Protein AF-A0A8J6C504-F1 (afdb_monomer_lite)

Radius of gyration: 21.46 Å; chains: 1; bounding box: 73×55×55 Å

InterPro domains:
  IPR045287 Protein IN CHLOROPLAST ATPASE BIOGENESIS [PTHR35115] (20-345)
  IPR060503 PAB, middle domain [PF28502] (180-266)

Structure (mmCIF, N/CA/C/O backbone):
data_AF-A0A8J6C504-F1
#
_entry.id   AF-A0A8J6C504-F1
#
loop_
_atom_site.group_PDB
_atom_site.id
_atom_site.type_symbol
_atom_site.label_atom_id
_atom_site.label_alt_id
_atom_site.label_comp_id
_atom_site.label_asym_id
_atom_site.label_entity_id
_atom_site.label_seq_id
_atom_site.pdbx_PDB_ins_code
_atom_site.Cartn_x
_atom_site.Cartn_y
_atom_site.Cartn_z
_atom_site.occupancy
_atom_site.B_iso_or_equiv
_atom_site.auth_seq_id
_atom_site.auth_comp_id
_atom_site.auth_asym_id
_atom_site.auth_atom_id
_atom_site.pdbx_PDB_model_num
ATOM 1 N N . MET A 1 1 ? 46.109 -32.353 -2.449 1.00 35.41 1 MET A N 1
ATOM 2 C CA . MET A 1 1 ? 45.705 -31.662 -3.691 1.00 35.41 1 MET A CA 1
ATOM 3 C C . MET A 1 1 ? 44.192 -31.465 -3.643 1.00 35.41 1 MET A C 1
ATOM 5 O O . MET A 1 1 ? 43.455 -32.272 -4.185 1.00 35.41 1 MET A O 1
ATOM 9 N N . ALA A 1 2 ? 43.732 -30.468 -2.883 1.00 32.25 2 ALA A N 1
ATOM 10 C CA . ALA A 1 2 ? 42.314 -30.140 -2.735 1.00 32.25 2 ALA A CA 1
ATOM 11 C C . ALA A 1 2 ? 42.107 -28.739 -3.320 1.00 32.25 2 ALA A C 1
ATOM 13 O O . ALA A 1 2 ? 42.629 -27.765 -2.781 1.00 32.25 2 ALA A O 1
ATOM 14 N N . MET A 1 3 ? 41.434 -28.662 -4.470 1.00 33.84 3 MET A N 1
ATOM 15 C CA . MET A 1 3 ? 41.041 -27.399 -5.093 1.00 33.84 3 MET A CA 1
ATOM 16 C C . MET A 1 3 ? 39.896 -26.790 -4.288 1.00 33.84 3 MET A C 1
ATOM 18 O O . MET A 1 3 ? 38.777 -27.298 -4.299 1.00 33.84 3 MET A O 1
ATOM 22 N N . LEU A 1 4 ? 40.194 -25.687 -3.608 1.00 33.75 4 LEU A N 1
ATOM 23 C CA . LEU A 1 4 ? 39.203 -24.754 -3.099 1.00 33.75 4 LEU A CA 1
ATOM 24 C C . LEU A 1 4 ? 38.614 -24.011 -4.311 1.00 33.75 4 LEU A C 1
ATOM 26 O O . LEU A 1 4 ? 39.281 -23.175 -4.917 1.00 33.75 4 LEU A O 1
ATOM 30 N N . VAL A 1 5 ? 37.383 -24.337 -4.699 1.00 36.06 5 VAL A N 1
ATOM 31 C CA . VAL A 1 5 ? 36.622 -23.530 -5.660 1.00 36.06 5 VAL A CA 1
ATOM 32 C C . VAL A 1 5 ? 36.090 -22.317 -4.901 1.00 36.06 5 VAL A C 1
ATOM 34 O O . VAL A 1 5 ? 35.049 -22.377 -4.251 1.00 36.06 5 VAL A O 1
ATOM 37 N N . HIS A 1 6 ? 36.826 -21.208 -4.950 1.00 33.84 6 HIS A N 1
ATOM 38 C CA . HIS A 1 6 ? 36.255 -19.893 -4.683 1.00 33.84 6 HIS A CA 1
ATOM 39 C C . HIS A 1 6 ? 35.326 -19.537 -5.845 1.00 33.84 6 HIS A C 1
ATOM 41 O O . HIS A 1 6 ? 35.754 -19.016 -6.873 1.00 33.84 6 HIS A O 1
ATOM 47 N N . LEU A 1 7 ? 34.037 -19.834 -5.673 1.00 34.09 7 LEU A N 1
ATOM 48 C CA . LEU A 1 7 ? 32.976 -19.106 -6.357 1.00 34.09 7 LEU A CA 1
ATOM 49 C C . LEU A 1 7 ? 33.070 -17.651 -5.890 1.00 34.09 7 LEU A C 1
ATOM 51 O O . LEU A 1 7 ? 32.577 -17.290 -4.824 1.00 34.09 7 LEU A O 1
ATOM 55 N N . LEU A 1 8 ? 33.767 -16.833 -6.676 1.00 34.19 8 LEU A N 1
ATOM 56 C CA . LEU A 1 8 ? 33.647 -15.384 -6.633 1.00 34.19 8 LEU A CA 1
ATOM 57 C C . LEU A 1 8 ? 32.185 -15.060 -6.950 1.00 34.19 8 LEU A C 1
ATOM 59 O O . LEU A 1 8 ? 31.779 -15.039 -8.110 1.00 34.19 8 LEU A O 1
ATOM 63 N N . ALA A 1 9 ? 31.382 -14.868 -5.905 1.00 35.25 9 ALA A N 1
ATOM 64 C CA . ALA A 1 9 ? 30.098 -14.211 -6.036 1.00 35.25 9 ALA A CA 1
ATOM 65 C C . ALA A 1 9 ? 30.376 -12.830 -6.638 1.00 35.25 9 ALA A C 1
ATOM 67 O O . ALA A 1 9 ? 31.066 -12.007 -6.035 1.00 35.25 9 ALA A O 1
ATOM 68 N N . CYS A 1 10 ? 29.894 -12.604 -7.859 1.00 27.80 10 CYS A N 1
ATOM 69 C CA . CYS A 1 10 ? 29.816 -11.266 -8.424 1.00 27.80 10 CYS A CA 1
ATOM 70 C C . CYS A 1 10 ? 29.097 -10.395 -7.381 1.00 27.80 10 CYS A C 1
ATOM 72 O O . CYS A 1 10 ? 28.046 -10.831 -6.899 1.00 27.80 10 CYS A O 1
ATOM 74 N N . PRO A 1 11 ? 29.626 -9.227 -6.974 1.00 40.06 11 PRO A N 1
ATOM 75 C CA . PRO A 1 11 ? 28.882 -8.360 -6.079 1.00 40.06 11 PRO A CA 1
ATOM 76 C C . PRO A 1 11 ? 27.593 -7.988 -6.808 1.00 40.06 11 PRO A C 1
ATOM 78 O O . PRO A 1 11 ? 27.628 -7.301 -7.831 1.00 40.06 11 PRO A O 1
ATOM 81 N N . VAL A 1 12 ? 26.462 -8.508 -6.325 1.00 54.53 12 VAL A N 1
ATOM 82 C CA . VAL A 1 12 ? 25.142 -8.048 -6.747 1.00 54.53 12 VAL A CA 1
ATOM 83 C C . VAL A 1 12 ? 25.173 -6.543 -6.527 1.00 54.53 12 VAL A C 1
ATOM 85 O O . VAL A 1 12 ? 25.359 -6.082 -5.401 1.00 54.53 12 VAL A O 1
ATOM 88 N N . THR A 1 13 ? 25.137 -5.771 -7.612 1.00 69.69 13 THR A N 1
ATOM 89 C CA . THR A 1 13 ? 25.182 -4.315 -7.501 1.00 69.69 13 THR A CA 1
ATOM 90 C C . THR A 1 13 ? 23.832 -3.888 -6.965 1.00 69.69 13 THR A C 1
ATOM 92 O O . THR A 1 13 ? 22.857 -3.813 -7.703 1.00 69.69 13 THR A O 1
ATOM 95 N N . LEU A 1 14 ? 23.772 -3.684 -5.653 1.00 79.38 14 LEU A N 1
ATOM 96 C CA . LEU A 1 14 ? 22.562 -3.265 -4.969 1.00 79.38 14 LEU A CA 1
ATOM 97 C C . LEU A 1 14 ? 22.065 -1.939 -5.547 1.00 79.38 14 LEU A C 1
ATOM 99 O O . LEU A 1 14 ? 22.846 -1.002 -5.774 1.00 79.38 14 LEU A O 1
ATOM 103 N N . CYS A 1 15 ? 20.751 -1.837 -5.740 1.00 88.50 15 CYS A N 1
ATOM 104 C CA . CYS A 1 15 ? 20.141 -0.580 -6.142 1.00 88.50 15 CYS A CA 1
ATOM 105 C C . CYS A 1 15 ? 20.406 0.513 -5.075 1.00 88.50 15 CYS A C 1
ATOM 107 O O . CYS A 1 15 ? 20.668 0.189 -3.910 1.00 88.50 15 CYS A O 1
ATOM 109 N N . PRO A 1 16 ? 20.417 1.808 -5.445 1.00 90.94 16 PRO A N 1
ATOM 110 C CA . PRO A 1 16 ? 20.619 2.923 -4.517 1.00 90.94 16 PRO A CA 1
ATOM 111 C C . PRO A 1 16 ? 19.839 2.802 -3.200 1.00 90.94 16 PRO A C 1
ATOM 113 O O . PRO A 1 16 ? 20.434 2.934 -2.131 1.00 90.94 16 PRO A O 1
ATOM 116 N N . ALA A 1 17 ? 18.543 2.477 -3.259 1.00 91.00 17 ALA A N 1
ATOM 117 C CA . ALA A 1 17 ? 17.720 2.348 -2.058 1.00 91.00 17 ALA A CA 1
ATOM 118 C C . ALA A 1 17 ? 18.143 1.162 -1.174 1.00 91.00 17 ALA A C 1
ATOM 120 O O . ALA A 1 17 ? 18.210 1.298 0.047 1.00 91.00 17 ALA A O 1
ATOM 121 N N . ALA A 1 18 ? 18.495 0.019 -1.773 1.00 89.81 18 ALA A N 1
ATOM 122 C CA . ALA A 1 18 ? 19.007 -1.135 -1.035 1.00 89.81 18 ALA A CA 1
ATOM 123 C C . ALA A 1 18 ? 20.341 -0.816 -0.342 1.00 89.81 18 ALA A C 1
ATOM 125 O O . ALA A 1 18 ? 20.518 -1.158 0.824 1.00 89.81 18 ALA A O 1
ATOM 126 N N . ARG A 1 19 ? 21.246 -0.090 -1.018 1.00 90.69 19 ARG A N 1
ATOM 127 C CA . ARG A 1 19 ? 22.516 0.364 -0.424 1.00 90.69 19 ARG A CA 1
ATOM 128 C C . ARG A 1 19 ? 22.293 1.268 0.780 1.00 90.69 19 ARG A C 1
ATOM 130 O O . ARG A 1 19 ? 22.950 1.072 1.799 1.00 90.69 19 ARG A O 1
ATOM 137 N N . LEU A 1 20 ? 21.365 2.223 0.679 1.00 89.62 20 LEU A N 1
ATOM 138 C CA . LEU A 1 20 ? 21.008 3.074 1.811 1.00 89.62 20 LEU A CA 1
ATOM 139 C C . LEU A 1 20 ? 20.493 2.216 2.972 1.00 89.62 20 LEU A C 1
ATOM 141 O O . LEU A 1 20 ? 21.044 2.299 4.065 1.00 89.62 20 LEU A O 1
ATOM 145 N N . ILE A 1 21 ? 19.501 1.354 2.732 1.00 88.12 21 ILE A N 1
ATOM 146 C CA . ILE A 1 21 ? 18.892 0.505 3.768 1.00 88.12 21 ILE A CA 1
ATOM 147 C C . ILE A 1 21 ? 19.942 -0.358 4.477 1.00 88.12 21 ILE A C 1
ATOM 149 O O . ILE A 1 21 ? 20.029 -0.337 5.706 1.00 88.12 21 ILE A O 1
ATOM 153 N N . GLU A 1 22 ? 20.779 -1.065 3.718 1.00 85.88 22 GLU A N 1
ATOM 154 C CA . GLU A 1 22 ? 21.808 -1.936 4.287 1.00 85.88 22 GLU A CA 1
ATOM 155 C C . GLU A 1 22 ? 22.892 -1.153 5.033 1.00 85.88 22 GLU A C 1
ATOM 157 O O . GLU A 1 22 ? 23.337 -1.592 6.093 1.00 85.88 22 GLU A O 1
ATOM 162 N N . SER A 1 23 ? 23.268 0.039 4.551 1.00 86.44 23 SER A N 1
ATOM 163 C CA . SER A 1 23 ? 24.252 0.891 5.234 1.00 86.44 23 SER A CA 1
ATOM 164 C C . SER A 1 23 ? 23.785 1.359 6.618 1.00 86.44 23 SER A C 1
ATOM 166 O O . SER A 1 23 ? 24.610 1.620 7.494 1.00 86.44 23 SER A O 1
ATOM 168 N N . ARG A 1 24 ? 22.464 1.447 6.830 1.00 82.69 24 ARG A N 1
ATOM 169 C CA . ARG A 1 24 ? 21.855 1.867 8.101 1.00 82.69 24 ARG A CA 1
ATOM 170 C C . ARG A 1 24 ? 21.686 0.713 9.090 1.00 82.69 24 ARG A C 1
ATOM 172 O O . ARG A 1 24 ? 21.551 0.966 10.283 1.00 82.69 24 ARG A O 1
ATOM 179 N N . GLY A 1 25 ? 21.707 -0.537 8.622 1.00 72.88 25 GLY A N 1
ATOM 180 C CA . GLY A 1 25 ? 21.745 -1.730 9.474 1.00 72.88 25 GLY A CA 1
ATOM 181 C C . GLY A 1 25 ? 20.494 -1.983 10.326 1.00 72.88 25 GLY A C 1
ATOM 182 O O . GLY A 1 25 ? 20.571 -2.751 11.281 1.00 72.88 25 GLY A O 1
ATOM 183 N N . VAL A 1 26 ? 19.358 -1.350 10.009 1.00 75.56 26 VAL A N 1
ATOM 184 C CA . VAL A 1 26 ? 18.094 -1.521 10.758 1.00 75.56 26 VAL A CA 1
ATOM 185 C C . VAL A 1 26 ? 17.377 -2.814 10.368 1.00 75.56 26 VAL A C 1
ATOM 187 O O . VAL A 1 26 ? 16.803 -3.494 11.215 1.00 75.56 26 VAL A O 1
ATOM 190 N N . ALA A 1 27 ? 17.413 -3.154 9.080 1.00 78.06 27 ALA A N 1
ATOM 191 C CA . ALA A 1 27 ? 16.830 -4.361 8.509 1.00 78.06 27 ALA A CA 1
ATOM 192 C C . ALA A 1 27 ? 17.503 -4.669 7.158 1.00 78.06 27 ALA A C 1
ATOM 194 O O . ALA A 1 27 ? 18.052 -3.754 6.535 1.00 78.06 27 ALA A O 1
ATOM 195 N N . PRO A 1 28 ? 17.479 -5.929 6.687 1.00 82.31 28 PRO A N 1
ATOM 196 C CA . PRO A 1 28 ? 17.948 -6.253 5.344 1.00 82.31 28 PRO A CA 1
ATOM 197 C C . PRO A 1 28 ? 17.089 -5.557 4.281 1.00 82.31 28 PRO A C 1
ATOM 199 O O . PRO A 1 28 ? 15.892 -5.328 4.483 1.00 82.31 28 PRO A O 1
ATOM 202 N N . ALA A 1 29 ? 17.683 -5.261 3.122 1.00 85.00 29 ALA A N 1
ATOM 203 C CA . ALA A 1 29 ? 16.925 -4.732 1.996 1.00 85.00 29 ALA A CA 1
ATOM 204 C C . ALA A 1 29 ? 15.811 -5.720 1.580 1.00 85.00 29 ALA A C 1
ATOM 206 O O . ALA A 1 29 ? 16.054 -6.930 1.485 1.00 85.00 29 ALA A O 1
ATOM 207 N N . PRO A 1 30 ? 14.578 -5.240 1.329 1.00 86.69 30 PRO A N 1
ATOM 208 C CA . PRO A 1 30 ? 13.474 -6.116 0.962 1.00 86.69 30 PRO A CA 1
ATOM 209 C C . PRO A 1 30 ? 13.717 -6.767 -0.403 1.00 86.69 30 PRO A C 1
ATOM 211 O O . PRO A 1 30 ? 14.190 -6.139 -1.355 1.00 86.69 30 PRO A O 1
ATOM 214 N N . ARG A 1 31 ? 13.333 -8.042 -0.527 1.00 85.25 31 ARG A N 1
ATOM 215 C CA . ARG A 1 31 ? 13.399 -8.764 -1.805 1.00 85.25 31 ARG A CA 1
ATOM 216 C C . ARG A 1 31 ? 12.555 -8.061 -2.869 1.00 85.25 31 ARG A C 1
ATOM 218 O O . ARG A 1 31 ? 11.414 -7.677 -2.611 1.00 85.25 31 ARG A O 1
ATOM 225 N N . GLY A 1 32 ? 13.105 -7.943 -4.075 1.00 90.31 32 GLY A N 1
ATOM 226 C CA . GLY A 1 32 ? 12.449 -7.278 -5.202 1.00 90.31 32 GLY A CA 1
ATOM 227 C C . GLY A 1 32 ? 12.507 -5.748 -5.161 1.00 90.31 32 GLY A C 1
ATOM 228 O O . GLY A 1 32 ? 11.841 -5.118 -5.976 1.00 90.31 32 GLY A O 1
ATOM 229 N N . LEU A 1 33 ? 13.279 -5.132 -4.252 1.00 93.31 33 LEU A N 1
ATOM 230 C CA . LEU A 1 33 ? 13.472 -3.675 -4.243 1.00 93.31 33 LEU A CA 1
ATOM 231 C C . LEU A 1 33 ? 14.122 -3.166 -5.532 1.00 93.31 33 LEU A C 1
ATOM 233 O O . LEU A 1 33 ? 13.662 -2.173 -6.086 1.00 93.31 33 LEU A O 1
ATOM 237 N N . GLY A 1 34 ? 15.140 -3.876 -6.030 1.00 94.12 34 GLY A N 1
ATOM 238 C CA . GLY A 1 34 ? 15.775 -3.560 -7.311 1.00 94.12 34 GLY A CA 1
ATOM 239 C C . GLY A 1 34 ? 14.772 -3.60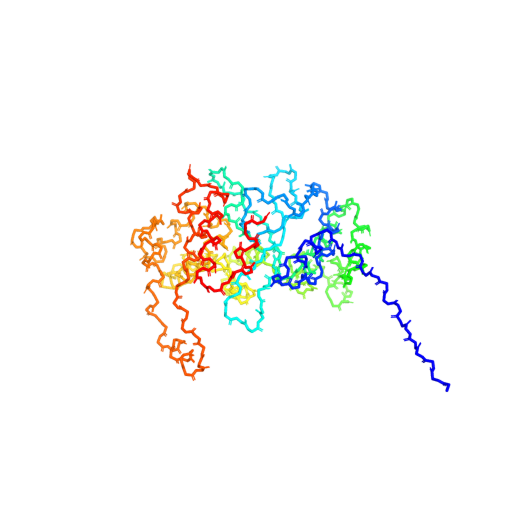0 -8.463 1.00 94.12 34 GLY A C 1
ATOM 240 O O . GLY A 1 34 ? 14.705 -2.655 -9.247 1.00 94.12 34 GLY A O 1
ATOM 241 N N . ALA A 1 35 ? 13.915 -4.630 -8.496 1.00 95.25 35 ALA A N 1
ATOM 242 C CA . ALA A 1 35 ? 12.840 -4.741 -9.481 1.00 95.25 35 ALA A CA 1
ATOM 243 C C . ALA A 1 35 ? 11.888 -3.543 -9.402 1.00 95.25 35 ALA A C 1
ATOM 245 O O . ALA A 1 35 ? 11.606 -2.921 -10.420 1.00 95.25 35 ALA A O 1
ATOM 246 N N . LEU A 1 36 ? 11.422 -3.202 -8.194 1.00 96.75 36 LEU A N 1
ATOM 247 C CA . LEU A 1 36 ? 10.488 -2.099 -7.972 1.00 96.75 36 LEU A CA 1
ATOM 248 C C . LEU A 1 36 ? 11.079 -0.754 -8.409 1.00 96.75 36 LEU A C 1
ATOM 250 O O . LEU A 1 36 ? 10.427 -0.005 -9.129 1.00 96.75 36 LEU A O 1
ATOM 254 N N . GLU A 1 37 ? 12.317 -0.460 -8.014 1.00 95.62 37 GLU A N 1
ATOM 255 C CA . GLU A 1 37 ? 12.999 0.775 -8.407 1.00 95.62 37 GLU A CA 1
ATOM 256 C C . GLU A 1 37 ? 13.187 0.853 -9.930 1.00 95.62 37 GLU A C 1
ATOM 258 O O . GLU A 1 37 ? 12.949 1.899 -10.540 1.00 95.62 37 GLU A O 1
ATOM 263 N N . ALA A 1 38 ? 13.574 -0.258 -10.563 1.00 95.44 38 ALA A N 1
ATOM 264 C CA . ALA A 1 38 ? 13.786 -0.307 -12.001 1.00 95.44 38 ALA A CA 1
ATOM 265 C C . ALA A 1 38 ? 12.487 -0.087 -12.790 1.00 95.44 38 ALA A C 1
ATOM 267 O O . ALA A 1 38 ? 12.481 0.707 -13.731 1.00 95.44 38 ALA A O 1
ATOM 268 N N . VAL A 1 39 ? 11.385 -0.737 -12.399 1.00 96.94 39 VAL A N 1
ATOM 269 C CA . VAL A 1 39 ? 10.105 -0.584 -13.111 1.00 96.94 39 VAL A CA 1
ATOM 270 C C . VAL A 1 39 ? 9.478 0.784 -12.866 1.00 96.94 39 VAL A C 1
ATOM 272 O O . VAL A 1 39 ? 8.978 1.377 -13.813 1.00 96.94 39 VAL A O 1
ATOM 275 N N . LEU A 1 40 ? 9.586 1.346 -11.654 1.00 96.38 40 LEU A N 1
ATOM 276 C CA . LEU A 1 40 ? 9.118 2.709 -11.367 1.00 96.38 40 LEU A CA 1
ATOM 277 C C . LEU A 1 40 ? 9.856 3.756 -12.210 1.00 96.38 40 LEU A C 1
ATOM 279 O O . LEU A 1 40 ? 9.250 4.733 -12.629 1.00 96.38 40 LEU A O 1
ATOM 283 N N . ARG A 1 41 ? 11.152 3.556 -12.489 1.00 95.19 41 ARG A N 1
ATOM 284 C CA . ARG A 1 41 ? 11.934 4.442 -13.370 1.00 95.19 41 ARG A CA 1
ATOM 285 C C . ARG A 1 41 ? 11.501 4.351 -14.838 1.00 95.19 41 ARG A C 1
ATOM 287 O O . ARG A 1 41 ? 11.659 5.317 -15.577 1.00 95.19 41 ARG A O 1
ATOM 294 N N . LEU A 1 42 ? 11.024 3.186 -15.268 1.00 96.62 42 LEU A N 1
ATOM 295 C CA . LEU A 1 42 ? 10.589 2.933 -16.645 1.00 96.62 42 LEU A CA 1
ATOM 296 C C . LEU A 1 42 ? 9.110 3.266 -16.866 1.00 96.62 42 LEU A C 1
ATOM 298 O O . LEU A 1 42 ? 8.696 3.456 -18.009 1.00 96.62 42 LEU A O 1
ATOM 302 N N . GLN A 1 43 ? 8.325 3.340 -15.793 1.00 95.31 43 GLN A N 1
ATOM 303 C CA . GLN A 1 43 ? 6.912 3.671 -15.843 1.00 95.31 43 GLN A CA 1
ATOM 304 C C . GLN A 1 43 ? 6.713 5.109 -16.362 1.00 95.31 43 GLN A C 1
ATOM 306 O O . GLN A 1 43 ? 7.258 6.056 -15.788 1.00 95.31 43 GLN A O 1
ATOM 311 N N . PRO A 1 44 ? 5.912 5.311 -17.425 1.00 93.88 44 PRO A N 1
ATOM 312 C CA . PRO A 1 44 ? 5.634 6.645 -17.943 1.00 93.88 44 PRO A CA 1
ATOM 313 C C . PRO A 1 44 ? 5.005 7.568 -16.892 1.00 93.88 44 PRO A C 1
ATOM 315 O O . PRO A 1 44 ? 4.096 7.163 -16.167 1.00 93.88 44 PRO A O 1
ATOM 318 N N . GLY A 1 45 ? 5.455 8.825 -16.847 1.00 93.69 45 GLY A N 1
ATOM 319 C CA . GLY A 1 45 ? 4.951 9.833 -15.906 1.00 93.69 45 GLY A CA 1
ATOM 320 C C . GLY A 1 45 ? 5.501 9.706 -14.483 1.00 93.69 45 GLY A C 1
ATOM 321 O O . GLY A 1 45 ? 4.974 10.350 -13.576 1.00 93.69 45 GLY A O 1
ATOM 322 N N . MET A 1 46 ? 6.541 8.893 -14.276 1.00 95.06 46 MET A N 1
ATOM 323 C CA . MET A 1 46 ? 7.255 8.776 -13.006 1.00 95.06 46 MET A CA 1
ATOM 324 C C . MET A 1 46 ? 8.655 9.385 -13.116 1.00 95.06 46 MET A C 1
ATOM 326 O O . MET A 1 46 ? 9.415 9.098 -14.039 1.00 95.06 46 MET A O 1
ATOM 330 N N . ARG A 1 47 ? 9.029 10.192 -12.122 1.00 95.38 47 ARG A N 1
ATOM 331 C CA . ARG A 1 47 ? 10.364 10.774 -11.971 1.00 95.38 47 ARG A CA 1
ATOM 332 C C . ARG A 1 47 ? 11.096 10.090 -10.825 1.00 95.38 47 ARG A C 1
ATOM 334 O O . ARG A 1 47 ? 10.632 10.137 -9.688 1.00 95.38 47 ARG A O 1
ATOM 341 N N . ALA A 1 48 ? 12.254 9.496 -11.103 1.00 95.25 48 ALA A N 1
ATOM 342 C CA . ALA A 1 48 ? 13.090 8.880 -10.072 1.00 95.25 48 ALA A CA 1
ATOM 343 C C . ALA A 1 48 ? 13.506 9.897 -8.991 1.00 95.25 48 ALA A C 1
ATOM 345 O O . ALA A 1 48 ? 13.749 11.073 -9.284 1.00 95.25 48 ALA A O 1
ATOM 346 N N . LEU A 1 49 ? 13.584 9.432 -7.746 1.00 94.94 49 LEU A N 1
ATOM 347 C CA . LEU A 1 49 ? 14.037 10.207 -6.595 1.00 94.94 49 LEU A CA 1
ATOM 348 C C . LEU A 1 49 ? 15.281 9.568 -5.982 1.00 94.94 49 LEU A C 1
ATOM 350 O O . LEU A 1 49 ? 15.434 8.348 -5.993 1.00 94.94 49 LEU A O 1
ATOM 354 N N . GLU A 1 50 ? 16.143 10.404 -5.409 1.00 93.75 50 GLU A N 1
ATOM 355 C CA . GLU A 1 50 ? 17.266 9.925 -4.609 1.00 93.75 50 GLU A CA 1
ATOM 356 C C . GLU A 1 50 ? 16.758 9.341 -3.279 1.00 93.75 50 GLU A C 1
ATOM 358 O O . GLU A 1 50 ? 15.896 9.964 -2.651 1.00 93.75 50 GLU A O 1
ATOM 363 N N . PRO A 1 51 ? 17.298 8.205 -2.798 1.00 92.50 51 PRO A N 1
ATOM 364 C CA . PRO A 1 51 ? 16.863 7.577 -1.545 1.00 92.50 51 PRO A CA 1
ATOM 365 C C . PRO A 1 51 ? 16.932 8.487 -0.305 1.00 92.50 51 PRO A C 1
ATOM 367 O O . PRO A 1 51 ? 16.155 8.310 0.632 1.00 92.50 51 PRO A O 1
ATOM 370 N N . ASP A 1 52 ? 17.828 9.478 -0.303 1.00 90.50 52 ASP A N 1
ATOM 371 C CA . ASP A 1 52 ? 17.988 10.444 0.793 1.00 90.50 52 ASP A CA 1
ATOM 372 C C . ASP A 1 52 ? 17.044 11.660 0.684 1.00 90.50 52 ASP A C 1
ATOM 374 O O . ASP A 1 52 ? 16.995 12.490 1.591 1.00 90.50 52 ASP A O 1
ATOM 378 N N . ALA A 1 53 ? 16.245 11.779 -0.386 1.00 91.62 53 ALA A N 1
ATOM 379 C CA . ALA A 1 53 ? 15.296 12.878 -0.599 1.00 91.62 53 ALA A CA 1
ATOM 380 C C . ALA A 1 53 ? 14.031 12.745 0.279 1.00 91.62 53 ALA A C 1
ATOM 382 O O . ALA A 1 53 ? 12.901 12.734 -0.208 1.00 91.62 53 ALA A O 1
ATOM 383 N N . ARG A 1 54 ? 14.220 12.610 1.595 1.00 88.38 54 ARG A N 1
ATOM 384 C CA . ARG A 1 54 ? 13.184 12.255 2.579 1.00 88.38 54 ARG A CA 1
ATOM 385 C C . ARG A 1 54 ? 12.431 13.454 3.154 1.00 88.38 54 ARG A C 1
ATOM 387 O O . ARG A 1 54 ? 11.499 13.252 3.930 1.00 88.38 54 ARG A O 1
ATOM 394 N N . GLN A 1 55 ? 12.820 14.679 2.798 1.00 86.25 55 GLN A N 1
ATOM 395 C CA . GLN A 1 55 ? 12.203 15.912 3.292 1.00 86.25 55 GLN A CA 1
ATOM 396 C C . GLN A 1 55 ? 10.691 15.924 3.027 1.00 86.25 55 GLN A C 1
ATOM 398 O O . GLN A 1 55 ? 10.241 15.602 1.930 1.00 86.25 55 GLN A O 1
ATOM 403 N N . GLY A 1 56 ? 9.903 16.270 4.044 1.00 82.69 56 GLY A N 1
ATOM 404 C CA . GLY A 1 56 ? 8.441 16.300 3.974 1.00 82.69 56 GLY A CA 1
ATOM 405 C C . GLY A 1 56 ? 7.753 14.929 3.899 1.00 82.69 56 GLY A C 1
ATOM 406 O O . GLY A 1 56 ? 6.528 14.879 3.972 1.00 82.69 56 GLY A O 1
ATOM 407 N N . LEU A 1 57 ? 8.494 13.819 3.795 1.00 87.25 57 LEU A N 1
ATOM 408 C CA . LEU A 1 57 ? 7.943 12.458 3.749 1.00 87.25 57 LEU A CA 1
ATOM 409 C C . LEU A 1 57 ? 7.864 11.824 5.137 1.00 87.25 57 LEU A C 1
ATOM 411 O O . LEU A 1 57 ? 8.581 12.226 6.053 1.00 87.25 57 LEU A O 1
ATOM 415 N N . HIS A 1 58 ? 7.047 10.774 5.266 1.00 86.75 58 HIS A N 1
ATOM 416 C CA . HIS A 1 58 ? 6.959 9.984 6.493 1.00 86.75 58 HIS A CA 1
ATOM 417 C C . HIS A 1 58 ? 8.370 9.599 6.994 1.00 86.75 58 HIS A C 1
ATOM 419 O O . HIS A 1 58 ? 9.165 9.078 6.205 1.00 86.75 58 HIS A O 1
ATOM 425 N N . PRO A 1 59 ? 8.709 9.791 8.286 1.00 87.69 59 PRO A N 1
ATOM 426 C CA . PRO A 1 59 ? 10.067 9.600 8.789 1.00 87.69 59 PRO A CA 1
ATOM 427 C C . PRO A 1 59 ? 10.634 8.200 8.601 1.00 87.69 59 PRO A C 1
ATOM 429 O O . PRO A 1 59 ? 11.840 8.025 8.617 1.00 87.69 59 PRO A O 1
ATOM 432 N N . LEU A 1 60 ? 9.791 7.199 8.386 1.00 88.25 60 LEU A N 1
ATOM 433 C CA . LEU A 1 60 ? 10.206 5.817 8.135 1.00 88.25 60 LEU A CA 1
ATOM 434 C C . LEU A 1 60 ? 10.269 5.432 6.644 1.00 88.25 60 LEU A C 1
ATOM 436 O O . LEU A 1 60 ? 10.547 4.281 6.325 1.00 88.25 60 LEU A O 1
ATOM 440 N N . MET A 1 61 ? 10.004 6.364 5.727 1.00 90.81 61 MET A N 1
ATOM 441 C CA . MET A 1 61 ? 9.947 6.103 4.287 1.00 90.81 61 MET A CA 1
ATOM 442 C C . MET A 1 61 ? 11.287 6.380 3.589 1.00 90.81 61 MET A C 1
ATOM 444 O O . MET A 1 61 ? 11.967 7.361 3.900 1.00 90.81 61 MET A O 1
ATOM 448 N N . VAL A 1 62 ? 11.616 5.537 2.606 1.00 93.06 62 VAL A N 1
ATOM 449 C CA . VAL A 1 62 ? 12.633 5.772 1.570 1.00 93.06 62 VAL A CA 1
ATOM 450 C C . VAL A 1 62 ? 11.915 6.011 0.238 1.00 93.06 62 VAL A C 1
ATOM 452 O O . VAL A 1 62 ? 11.217 5.106 -0.230 1.00 93.06 62 VAL A O 1
ATOM 455 N N . PRO A 1 63 ? 12.041 7.195 -0.379 1.00 95.31 63 PRO A N 1
ATOM 456 C CA . PRO A 1 63 ? 11.469 7.463 -1.695 1.00 95.31 63 PRO A CA 1
ATOM 457 C C . PRO A 1 63 ? 12.184 6.684 -2.807 1.00 95.31 63 PRO A C 1
ATOM 459 O O . PRO A 1 63 ? 13.384 6.433 -2.729 1.00 95.31 63 PRO A O 1
ATOM 462 N N . LEU A 1 64 ? 11.443 6.342 -3.864 1.00 96.38 64 LEU A N 1
ATOM 463 C CA . LEU A 1 64 ? 11.978 5.733 -5.091 1.00 96.38 64 LEU A CA 1
ATOM 464 C C . LEU A 1 64 ? 11.623 6.559 -6.333 1.00 96.38 64 LEU A C 1
ATOM 466 O O . LEU A 1 64 ? 12.466 6.785 -7.199 1.00 96.38 64 LEU A O 1
ATOM 470 N N . ALA A 1 65 ? 10.376 7.025 -6.428 1.00 96.06 65 ALA A N 1
ATOM 471 C CA . ALA A 1 65 ? 9.904 7.830 -7.549 1.00 96.06 65 ALA A CA 1
ATOM 472 C C . ALA A 1 65 ? 8.728 8.727 -7.141 1.00 96.06 65 ALA A C 1
ATOM 474 O O . ALA A 1 65 ? 7.989 8.399 -6.217 1.00 96.06 65 ALA A O 1
ATOM 475 N N . ALA A 1 66 ? 8.536 9.834 -7.851 1.00 94.75 66 ALA A N 1
ATOM 476 C CA . ALA A 1 66 ? 7.368 10.701 -7.747 1.00 94.75 66 ALA A CA 1
ATOM 477 C C . ALA A 1 66 ? 6.565 10.674 -9.046 1.00 94.75 66 ALA A C 1
ATOM 479 O O . ALA A 1 66 ? 7.140 10.747 -10.130 1.00 94.75 66 ALA A O 1
ATOM 480 N N . SER A 1 67 ? 5.244 10.638 -8.929 1.00 92.94 67 SER A N 1
ATOM 481 C CA . SER A 1 67 ? 4.325 10.886 -10.034 1.00 92.94 67 SER A CA 1
ATOM 482 C C . SER A 1 67 ? 4.444 12.339 -10.491 1.00 92.94 67 SER A C 1
ATOM 484 O O . SER A 1 67 ? 4.357 13.274 -9.693 1.00 92.94 67 SER A O 1
ATOM 486 N N . GLU A 1 68 ? 4.636 12.550 -11.791 1.00 91.44 68 GLU A N 1
ATOM 487 C CA . GLU A 1 68 ? 4.695 13.887 -12.393 1.00 91.44 68 GLU A CA 1
ATOM 488 C C . GLU A 1 68 ? 3.319 14.567 -12.438 1.00 91.44 68 GLU A C 1
ATOM 490 O O . GLU A 1 68 ? 3.235 15.785 -12.590 1.00 91.44 68 GLU A O 1
ATOM 495 N N . ARG A 1 69 ? 2.235 13.794 -12.294 1.00 88.50 69 ARG A N 1
ATOM 496 C CA . ARG A 1 69 ? 0.856 14.284 -12.391 1.00 88.50 69 ARG A CA 1
ATOM 497 C C . ARG A 1 69 ? 0.393 15.010 -11.131 1.00 88.50 69 ARG A C 1
ATOM 499 O O . ARG A 1 69 ? -0.248 16.053 -11.224 1.00 88.50 69 ARG A O 1
ATOM 506 N N . ASP A 1 70 ? 0.640 14.413 -9.975 1.00 85.00 70 ASP A N 1
ATOM 507 C CA . ASP A 1 70 ? 0.082 14.822 -8.678 1.00 85.00 70 ASP A CA 1
ATOM 508 C C . ASP A 1 70 ? 1.150 14.945 -7.582 1.00 85.00 70 ASP A C 1
ATOM 510 O O . ASP A 1 70 ? 0.845 15.367 -6.467 1.00 85.00 70 ASP A O 1
ATOM 514 N N . GLY A 1 71 ? 2.411 14.634 -7.897 1.00 87.62 71 GLY A N 1
ATOM 515 C CA . GLY A 1 71 ? 3.516 14.700 -6.948 1.00 87.62 71 GLY A CA 1
ATOM 516 C C . GLY A 1 71 ? 3.509 13.574 -5.917 1.00 87.62 71 GLY A C 1
ATOM 517 O O . GLY A 1 71 ? 4.307 13.628 -4.982 1.00 87.62 71 GLY A O 1
ATOM 518 N N . GLU A 1 72 ? 2.643 12.562 -6.056 1.00 90.50 72 GLU A N 1
ATOM 519 C CA . GLU A 1 72 ? 2.618 11.433 -5.130 1.00 90.50 72 GLU A CA 1
ATOM 520 C C . GLU A 1 72 ? 3.923 10.640 -5.203 1.00 90.50 72 GLU A C 1
ATOM 522 O O . GLU A 1 72 ? 4.396 10.261 -6.275 1.00 90.50 72 GLU A O 1
ATOM 527 N N . VAL A 1 73 ? 4.509 10.369 -4.042 1.00 93.56 73 VAL A N 1
ATOM 528 C CA . VAL A 1 73 ? 5.776 9.662 -3.917 1.00 93.56 73 VAL A CA 1
ATOM 529 C C . VAL A 1 73 ? 5.522 8.187 -3.643 1.00 93.56 73 VAL A C 1
ATOM 531 O O . VAL A 1 73 ? 4.859 7.829 -2.672 1.00 93.56 73 VAL A O 1
ATOM 534 N N . SER A 1 74 ? 6.093 7.328 -4.481 1.00 95.50 74 SER A N 1
ATOM 535 C CA . SER A 1 74 ? 6.197 5.886 -4.267 1.00 95.50 74 SER A CA 1
ATOM 536 C C . SER A 1 74 ? 7.544 5.547 -3.640 1.00 95.50 74 SER A C 1
ATOM 538 O O . SER A 1 74 ? 8.584 6.096 -4.018 1.00 95.50 74 SER A O 1
ATOM 540 N N . GLY A 1 75 ? 7.538 4.633 -2.678 1.00 95.06 75 GLY A N 1
ATOM 541 C CA . GLY A 1 75 ? 8.733 4.252 -1.944 1.00 95.06 75 GLY A CA 1
ATOM 542 C C . GLY A 1 75 ? 8.560 2.984 -1.124 1.00 95.06 75 GLY A C 1
ATOM 543 O O . GLY A 1 75 ? 7.607 2.229 -1.312 1.00 95.06 75 GLY A O 1
ATOM 544 N N . VAL A 1 76 ? 9.480 2.759 -0.192 1.00 94.06 76 VAL A N 1
ATOM 545 C CA . VAL A 1 76 ? 9.364 1.699 0.815 1.00 94.06 76 VAL A CA 1
ATOM 546 C C . VAL A 1 76 ? 9.296 2.292 2.212 1.00 94.06 76 VAL A C 1
ATOM 548 O O . VAL A 1 76 ? 10.029 3.220 2.541 1.00 94.06 76 VAL A O 1
ATOM 551 N N . LEU A 1 77 ? 8.408 1.754 3.038 1.00 91.25 77 LEU A N 1
ATOM 552 C CA . LEU A 1 77 ? 8.215 2.153 4.424 1.00 91.25 77 LEU A CA 1
ATOM 553 C C . LEU A 1 77 ? 8.821 1.103 5.344 1.00 91.25 77 LEU A C 1
ATOM 555 O O . LEU A 1 77 ? 8.419 -0.059 5.283 1.00 91.25 77 LEU A O 1
ATOM 559 N N . LEU A 1 78 ? 9.734 1.517 6.218 1.00 87.31 78 LEU A N 1
ATOM 560 C CA . LEU A 1 78 ? 10.165 0.710 7.350 1.00 87.31 78 LEU A CA 1
ATOM 561 C C . LEU A 1 78 ? 9.006 0.614 8.346 1.00 87.31 78 LEU A C 1
ATOM 563 O O . LEU A 1 78 ? 8.674 1.591 9.013 1.00 87.31 78 LEU A O 1
ATOM 567 N N . LEU A 1 79 ? 8.389 -0.559 8.461 1.00 79.75 79 LEU A N 1
ATOM 568 C CA . LEU A 1 79 ? 7.424 -0.826 9.518 1.00 79.75 79 LEU A CA 1
ATOM 569 C C . LEU A 1 79 ? 8.197 -1.169 10.796 1.00 79.75 79 LEU A C 1
ATOM 571 O O . LEU A 1 79 ? 8.883 -2.199 10.824 1.00 79.75 79 LEU A O 1
ATOM 575 N N . PRO A 1 80 ? 8.108 -0.334 11.849 1.00 67.62 80 PRO A N 1
ATOM 576 C CA . PRO A 1 80 ? 8.807 -0.560 13.102 1.00 67.62 80 PRO A CA 1
ATOM 577 C C . PRO A 1 80 ? 8.100 -1.715 13.816 1.00 67.62 80 PRO A C 1
ATOM 579 O O . PRO A 1 80 ? 7.173 -1.509 14.592 1.00 67.62 80 PRO A O 1
ATOM 582 N N . GLY A 1 81 ? 8.498 -2.950 13.515 1.00 58.25 81 GLY A N 1
ATOM 583 C CA . GLY A 1 81 ? 7.727 -4.140 13.862 1.00 58.25 81 GLY A CA 1
ATOM 584 C C . GLY A 1 81 ? 7.340 -4.187 15.339 1.00 58.25 81 GLY A C 1
ATOM 585 O O . GLY A 1 81 ? 8.182 -4.080 16.226 1.00 58.25 81 GLY A O 1
ATOM 586 N N . ALA A 1 82 ? 6.062 -4.367 15.620 1.00 42.53 82 ALA A N 1
ATOM 587 C CA . ALA A 1 82 ? 5.578 -5.027 16.818 1.00 42.53 82 ALA A CA 1
ATOM 588 C C . ALA A 1 82 ? 4.601 -6.097 16.311 1.00 42.53 82 ALA A C 1
ATOM 590 O O . ALA A 1 82 ? 3.870 -5.823 15.371 1.00 42.53 82 ALA A O 1
ATOM 591 N N . VAL A 1 83 ? 4.574 -7.290 16.918 1.00 41.16 83 VAL A N 1
ATOM 592 C CA . VAL A 1 83 ? 3.550 -8.361 16.769 1.00 41.16 83 VAL A CA 1
ATOM 593 C C . VAL A 1 83 ? 3.948 -9.647 16.016 1.00 41.16 83 VAL A C 1
ATOM 595 O O . VAL A 1 83 ? 3.451 -10.698 16.415 1.00 41.16 83 VAL A O 1
ATOM 598 N N . ARG A 1 84 ? 4.857 -9.692 15.034 1.00 35.97 84 ARG A N 1
ATOM 599 C CA . ARG A 1 84 ? 5.272 -10.991 14.441 1.00 35.97 84 ARG A CA 1
ATOM 600 C C . ARG A 1 84 ? 6.774 -11.210 14.524 1.00 35.97 84 ARG A C 1
ATOM 602 O O . ARG A 1 84 ? 7.534 -10.256 14.561 1.00 35.97 84 ARG A O 1
ATOM 609 N N . ALA A 1 85 ? 7.180 -12.478 14.577 1.00 38.94 85 ALA A N 1
ATOM 610 C CA . ALA A 1 85 ? 8.561 -12.960 14.676 1.00 38.94 85 ALA A CA 1
ATOM 611 C C . ALA A 1 85 ? 9.457 -12.606 13.463 1.00 38.94 85 ALA A C 1
ATOM 613 O O . ALA A 1 85 ? 10.466 -13.266 13.233 1.00 38.94 85 ALA A O 1
ATOM 614 N N . ASP A 1 86 ? 9.070 -11.593 12.690 1.00 49.84 86 ASP A N 1
ATOM 615 C CA . ASP A 1 86 ? 9.827 -11.022 11.592 1.00 49.84 86 ASP A CA 1
ATOM 616 C C . ASP A 1 86 ? 10.271 -9.618 12.043 1.00 49.84 86 ASP A C 1
ATOM 618 O O . ASP A 1 86 ? 9.406 -8.781 12.337 1.00 49.84 86 ASP A O 1
ATOM 622 N N . PRO A 1 87 ? 11.581 -9.365 12.222 1.00 47.28 87 PRO A N 1
ATOM 623 C CA . PRO A 1 87 ? 12.093 -8.036 12.552 1.00 47.28 87 PRO A CA 1
ATOM 624 C C . PRO A 1 87 ? 11.609 -6.989 11.536 1.00 47.28 87 PRO A C 1
ATOM 626 O O . PRO A 1 87 ? 11.108 -7.336 10.470 1.00 47.28 87 PRO A O 1
ATOM 629 N N . SER A 1 88 ? 11.726 -5.702 11.887 1.00 55.06 88 SER A N 1
ATOM 630 C CA . SER A 1 88 ? 11.269 -4.557 11.084 1.00 55.06 88 SER A CA 1
ATOM 631 C C . SER A 1 88 ? 11.344 -4.812 9.572 1.00 55.06 88 SER A C 1
ATOM 633 O O . SER A 1 88 ? 12.417 -5.081 9.036 1.00 55.06 88 SER A O 1
ATOM 635 N N . ARG A 1 89 ? 10.198 -4.743 8.886 1.00 75.12 89 ARG A N 1
ATOM 636 C CA . ARG A 1 89 ? 10.079 -5.075 7.458 1.00 75.12 89 ARG A CA 1
ATOM 637 C C . ARG A 1 89 ? 9.831 -3.829 6.628 1.00 75.12 89 ARG A C 1
ATOM 639 O O . ARG A 1 89 ? 9.138 -2.915 7.069 1.00 75.12 89 ARG A O 1
ATOM 646 N N . PHE A 1 90 ? 10.339 -3.821 5.405 1.00 79.38 90 PHE A N 1
ATOM 647 C CA . PHE A 1 90 ? 10.017 -2.785 4.433 1.00 79.38 90 PHE A CA 1
ATOM 648 C C . PHE A 1 90 ? 8.823 -3.201 3.571 1.00 79.38 90 PHE A C 1
ATOM 650 O O . PHE A 1 90 ? 8.838 -4.275 2.970 1.00 79.38 90 PHE A O 1
ATOM 657 N N . VAL A 1 91 ? 7.812 -2.337 3.483 1.00 86.88 91 VAL A N 1
ATOM 658 C CA . VAL A 1 91 ? 6.615 -2.538 2.645 1.00 86.88 91 VAL A CA 1
ATOM 659 C C . VAL A 1 91 ? 6.573 -1.463 1.559 1.00 86.88 91 VAL A C 1
ATOM 661 O O . VAL A 1 91 ? 6.863 -0.306 1.868 1.00 86.88 91 VAL A O 1
ATOM 664 N N . PRO A 1 92 ? 6.241 -1.792 0.295 1.00 89.19 92 PRO A N 1
ATOM 665 C CA . PRO A 1 92 ? 6.104 -0.780 -0.744 1.00 89.19 92 PRO A CA 1
ATOM 666 C C . PRO A 1 92 ? 4.844 0.059 -0.509 1.00 89.19 92 PRO A C 1
ATOM 668 O O . PRO A 1 92 ? 3.751 -0.470 -0.293 1.00 89.19 92 PRO A O 1
ATOM 671 N N . VAL A 1 93 ? 4.992 1.378 -0.558 1.00 90.81 93 VAL A N 1
ATOM 672 C CA . VAL A 1 93 ? 3.930 2.339 -0.247 1.00 90.81 93 VAL A CA 1
ATOM 673 C C . VAL A 1 93 ? 3.918 3.492 -1.239 1.00 90.81 93 VAL A C 1
ATOM 675 O O . VAL A 1 93 ? 4.937 3.805 -1.853 1.00 90.81 93 VAL A O 1
ATOM 678 N N . ALA A 1 94 ? 2.777 4.161 -1.343 1.00 88.25 94 ALA A N 1
ATOM 679 C CA . ALA A 1 94 ? 2.666 5.470 -1.967 1.00 88.25 94 ALA A CA 1
ATOM 680 C C . ALA A 1 94 ? 2.060 6.473 -0.990 1.00 88.25 94 ALA A C 1
ATOM 682 O O . ALA A 1 94 ? 1.204 6.125 -0.170 1.00 88.25 94 ALA A O 1
ATOM 683 N N . THR A 1 95 ? 2.492 7.726 -1.085 1.00 85.69 95 THR A N 1
ATOM 684 C CA . THR A 1 95 ? 1.835 8.832 -0.395 1.00 85.69 95 THR A CA 1
ATOM 685 C C . THR A 1 95 ? 0.441 9.047 -0.954 1.00 85.69 95 THR A C 1
ATOM 687 O O . THR A 1 95 ? 0.221 8.890 -2.151 1.00 85.69 95 THR A O 1
ATOM 690 N N . VAL A 1 96 ? -0.476 9.478 -0.101 1.00 76.00 96 VAL A N 1
ATOM 691 C CA . VAL A 1 96 ? -1.799 9.941 -0.508 1.00 76.00 96 VAL A CA 1
ATOM 692 C C . VAL A 1 96 ? -1.844 11.452 -0.344 1.00 76.00 96 VAL A C 1
ATOM 694 O O . VAL A 1 96 ? -1.542 11.970 0.735 1.00 76.00 96 VAL A O 1
ATOM 697 N N . GLY A 1 97 ? -2.203 12.161 -1.415 1.00 65.44 97 GLY A N 1
ATOM 698 C CA . GLY A 1 97 ? -2.527 13.582 -1.320 1.00 65.44 97 GLY A CA 1
ATOM 699 C C . GLY A 1 97 ? -3.754 13.780 -0.428 1.00 65.44 97 GLY A C 1
ATOM 700 O O . GLY A 1 97 ? -4.831 13.274 -0.736 1.00 65.44 97 GLY A O 1
ATOM 701 N N . SER A 1 98 ? -3.612 14.498 0.689 1.00 50.38 98 SER A N 1
ATOM 702 C CA . SER A 1 98 ? -4.776 14.901 1.481 1.00 50.38 98 SER A CA 1
ATOM 703 C C . SER A 1 98 ? -5.503 16.054 0.781 1.00 50.38 98 SER A C 1
ATOM 705 O O . SER A 1 98 ? -4.875 17.007 0.304 1.00 50.38 98 SER A O 1
ATOM 707 N N . ALA A 1 99 ? -6.836 15.991 0.734 1.00 39.03 99 ALA A N 1
ATOM 708 C CA . ALA A 1 99 ? -7.670 17.152 0.440 1.00 39.03 99 ALA A CA 1
ATOM 709 C C . ALA A 1 99 ? -7.475 18.165 1.583 1.00 39.03 99 ALA A C 1
ATOM 711 O O . ALA A 1 99 ? -8.145 18.094 2.603 1.00 39.03 99 ALA A O 1
ATOM 712 N N . GLY A 1 100 ? -6.462 19.027 1.477 1.00 40.31 100 GLY A N 1
ATOM 713 C CA . GLY A 1 100 ? -6.041 19.875 2.598 1.00 40.31 100 GLY A CA 1
ATOM 714 C C . GLY A 1 100 ? -4.589 20.351 2.575 1.00 40.31 100 GLY A C 1
ATOM 715 O O . GLY A 1 100 ? -4.261 21.265 3.324 1.00 40.31 100 GLY A O 1
ATOM 716 N N . GLY A 1 101 ? -3.742 19.830 1.679 1.00 41.97 101 GLY A N 1
ATOM 717 C CA . GLY A 1 101 ? -2.579 20.594 1.205 1.00 41.97 101 GLY A CA 1
ATOM 718 C C . GLY A 1 101 ? -1.185 20.157 1.660 1.00 41.97 101 GLY A C 1
ATOM 719 O O . GLY A 1 101 ? -0.243 20.907 1.427 1.00 41.97 101 GLY A O 1
ATOM 720 N N . ALA A 1 102 ? -1.000 18.956 2.211 1.00 46.94 102 ALA A N 1
ATOM 721 C CA . ALA A 1 102 ? 0.339 18.369 2.318 1.00 46.94 102 ALA A CA 1
ATOM 722 C C . ALA A 1 102 ? 0.354 16.956 1.706 1.00 46.94 102 ALA A C 1
ATOM 724 O O . ALA A 1 102 ? -0.307 16.051 2.227 1.00 46.94 102 ALA A O 1
ATOM 725 N N . PRO A 1 103 ? 1.070 16.739 0.587 1.00 52.72 103 PRO A N 1
ATOM 726 C CA . PRO A 1 103 ? 1.410 15.399 0.122 1.00 52.72 103 PRO A CA 1
ATOM 727 C C . PRO A 1 103 ? 2.144 14.633 1.231 1.00 52.72 103 PRO A C 1
ATOM 729 O O . PRO A 1 103 ? 3.012 15.189 1.899 1.00 52.72 103 PRO A O 1
ATOM 732 N N . GLY A 1 104 ? 1.813 13.355 1.427 1.00 59.00 104 GLY A N 1
ATOM 733 C CA . GLY A 1 104 ? 2.587 12.473 2.310 1.00 59.00 104 GLY A CA 1
ATOM 734 C C . GLY A 1 104 ? 2.077 12.309 3.737 1.00 59.00 104 GLY A C 1
ATOM 735 O O . GLY A 1 104 ? 2.675 11.534 4.476 1.00 59.00 104 GLY A O 1
ATOM 736 N N . THR A 1 105 ? 0.978 12.953 4.138 1.00 69.06 105 THR A N 1
ATOM 737 C CA . THR A 1 105 ? 0.400 12.806 5.492 1.00 69.06 105 THR A CA 1
ATOM 738 C C . THR A 1 105 ? -0.159 11.401 5.753 1.00 69.06 105 THR A C 1
ATOM 740 O O . THR A 1 105 ? -0.041 10.876 6.858 1.00 69.06 105 THR A O 1
ATOM 743 N N . ALA A 1 106 ? -0.742 10.779 4.728 1.00 80.94 106 ALA A N 1
ATOM 744 C CA . ALA A 1 106 ? -1.204 9.397 4.759 1.00 80.94 106 ALA A CA 1
ATOM 745 C C . ALA A 1 106 ? -0.499 8.576 3.677 1.00 80.94 106 ALA A C 1
ATOM 747 O O . ALA A 1 106 ? -0.021 9.103 2.670 1.00 80.94 106 ALA A O 1
ATOM 748 N N . LEU A 1 107 ? -0.446 7.270 3.899 1.00 87.75 107 LEU A N 1
ATOM 749 C CA . LEU A 1 107 ? 0.188 6.288 3.040 1.00 87.75 107 LEU A CA 1
ATOM 750 C C . LEU A 1 107 ? -0.836 5.226 2.640 1.00 87.75 107 LEU A C 1
ATOM 752 O O . LEU A 1 107 ? -1.779 4.932 3.378 1.00 87.75 107 LEU A O 1
ATOM 756 N N . ARG A 1 108 ? -0.611 4.613 1.481 1.00 90.56 108 ARG A N 1
ATOM 757 C CA . ARG A 1 108 ? -1.308 3.403 1.038 1.00 90.56 108 ARG A CA 1
ATOM 758 C C . ARG A 1 108 ? -0.290 2.325 0.662 1.00 90.56 108 ARG A C 1
ATOM 760 O O . ARG A 1 108 ? 0.757 2.673 0.110 1.00 90.56 108 ARG A O 1
ATOM 767 N N . PRO A 1 109 ? -0.568 1.038 0.911 1.00 92.44 109 PRO A N 1
ATOM 768 C CA . PRO A 1 109 ? 0.307 -0.031 0.457 1.00 92.44 109 PRO A CA 1
ATOM 769 C C . PRO A 1 109 ? 0.161 -0.216 -1.060 1.00 92.44 109 PRO A C 1
ATOM 771 O O . PRO A 1 109 ? -0.951 -0.259 -1.582 1.00 92.44 109 PRO A O 1
ATOM 774 N N . LEU A 1 110 ? 1.284 -0.359 -1.767 1.00 93.12 110 LEU A N 1
ATOM 775 C CA . LEU A 1 110 ? 1.312 -0.689 -3.203 1.00 93.12 110 LEU A CA 1
ATOM 776 C C . LEU A 1 110 ? 1.249 -2.200 -3.465 1.00 93.12 110 LEU A C 1
ATOM 778 O O . LEU A 1 110 ? 1.077 -2.632 -4.601 1.00 93.12 110 LEU A O 1
ATOM 782 N N . GLY A 1 111 ? 1.409 -3.000 -2.416 1.00 91.31 111 GLY A N 1
ATOM 783 C CA . GLY A 1 111 ? 1.402 -4.456 -2.429 1.00 91.31 111 GLY A CA 1
ATOM 784 C C . GLY A 1 111 ? 1.993 -4.986 -1.126 1.00 91.31 111 GLY A C 1
ATOM 785 O O . GLY A 1 111 ? 2.542 -4.228 -0.328 1.00 91.31 111 GLY A O 1
ATOM 786 N N . GLU A 1 112 ? 1.896 -6.292 -0.900 1.00 87.19 112 GLU A N 1
ATOM 787 C CA . GLU A 1 112 ? 2.483 -6.927 0.290 1.00 87.19 112 GLU A CA 1
ATOM 788 C C . GLU A 1 112 ? 4.021 -6.958 0.240 1.00 87.19 112 GLU A C 1
ATOM 790 O O . GLU A 1 112 ? 4.690 -6.863 1.266 1.00 87.19 112 GLU A O 1
ATOM 795 N N . THR A 1 113 ? 4.601 -7.052 -0.962 1.00 91.38 113 THR A N 1
ATOM 796 C CA . THR A 1 113 ? 6.055 -7.117 -1.173 1.00 91.38 113 THR A CA 1
ATOM 797 C C . THR A 1 113 ? 6.492 -6.249 -2.349 1.00 91.38 113 THR A C 1
ATOM 799 O O . THR A 1 113 ? 5.709 -5.999 -3.269 1.00 91.38 113 THR A O 1
ATOM 802 N N . CYS A 1 114 ? 7.764 -5.828 -2.363 1.00 93.56 114 CYS A N 1
ATOM 803 C CA . CYS A 1 114 ? 8.324 -5.059 -3.482 1.00 93.56 114 CYS A CA 1
ATOM 804 C C . CYS A 1 114 ? 8.254 -5.840 -4.802 1.00 93.56 114 CYS A C 1
ATOM 806 O O . CYS A 1 114 ? 7.930 -5.261 -5.831 1.00 93.56 114 CYS A O 1
ATOM 808 N N . ALA A 1 115 ? 8.473 -7.159 -4.766 1.00 94.38 115 ALA A N 1
ATOM 809 C CA . ALA A 1 115 ? 8.332 -8.026 -5.935 1.00 94.38 115 ALA A CA 1
ATOM 810 C C . ALA A 1 115 ? 6.896 -8.041 -6.494 1.00 94.38 115 ALA A C 1
ATOM 812 O O . ALA A 1 115 ? 6.712 -7.931 -7.705 1.00 94.38 115 ALA A O 1
ATOM 813 N N . ALA A 1 116 ? 5.879 -8.136 -5.628 1.00 95.06 116 ALA A N 1
ATOM 814 C CA . ALA A 1 116 ? 4.478 -8.097 -6.051 1.00 95.06 116 ALA A CA 1
ATOM 815 C C . ALA A 1 116 ? 4.101 -6.727 -6.638 1.00 95.06 116 ALA A C 1
ATOM 817 O O . ALA A 1 116 ? 3.479 -6.669 -7.698 1.00 95.06 116 ALA A O 1
ATOM 818 N N . ALA A 1 117 ? 4.526 -5.635 -5.994 1.00 96.50 117 ALA A N 1
ATOM 819 C CA . ALA A 1 117 ? 4.320 -4.281 -6.506 1.00 96.50 117 ALA A CA 1
ATOM 820 C C . ALA A 1 117 ? 5.006 -4.079 -7.869 1.00 96.50 117 ALA A C 1
ATOM 822 O O . ALA A 1 117 ? 4.380 -3.593 -8.807 1.00 96.50 117 ALA A O 1
ATOM 823 N N . ALA A 1 118 ? 6.255 -4.534 -8.016 1.00 97.00 118 ALA A N 1
ATOM 824 C CA . ALA A 1 118 ? 6.992 -4.443 -9.272 1.00 97.00 118 ALA A CA 1
ATOM 825 C C . ALA A 1 118 ? 6.306 -5.230 -10.397 1.00 97.00 118 ALA A C 1
ATOM 827 O O . ALA A 1 118 ? 6.086 -4.701 -11.485 1.00 97.00 118 ALA A O 1
ATOM 828 N N . LYS A 1 119 ? 5.908 -6.480 -10.122 1.00 97.31 119 LYS A N 1
ATOM 829 C CA . LYS A 1 119 ? 5.203 -7.319 -11.098 1.00 97.31 119 LYS A CA 1
ATOM 830 C C . LYS A 1 119 ? 3.877 -6.690 -11.518 1.00 97.31 119 LYS A C 1
ATOM 832 O O . LYS A 1 119 ? 3.557 -6.710 -12.701 1.00 97.31 119 LYS A O 1
ATOM 837 N N . ARG A 1 120 ? 3.125 -6.108 -10.580 1.00 97.25 120 ARG A N 1
ATOM 838 C CA . ARG A 1 120 ? 1.881 -5.396 -10.891 1.00 97.25 120 ARG A CA 1
ATOM 839 C C . ARG A 1 120 ? 2.118 -4.229 -11.847 1.00 97.25 120 ARG A C 1
ATOM 841 O O . ARG A 1 120 ? 1.393 -4.132 -12.828 1.00 97.25 120 ARG A O 1
ATOM 848 N N . ILE A 1 121 ? 3.130 -3.395 -11.603 1.00 97.00 121 ILE A N 1
ATOM 849 C CA . ILE A 1 121 ? 3.458 -2.267 -12.492 1.00 97.00 121 ILE A CA 1
ATOM 850 C C . ILE A 1 121 ? 3.758 -2.772 -13.909 1.00 97.00 121 ILE A C 1
ATOM 852 O O . ILE A 1 121 ? 3.224 -2.238 -14.874 1.00 97.00 121 ILE A O 1
ATOM 856 N N . VAL A 1 122 ? 4.546 -3.843 -14.046 1.00 97.62 122 VAL A N 1
ATOM 857 C CA . VAL A 1 122 ? 4.846 -4.449 -15.357 1.00 97.62 122 VAL A CA 1
ATOM 858 C C . VAL A 1 122 ? 3.580 -4.955 -16.054 1.00 97.62 122 VAL A C 1
ATOM 860 O O . VAL A 1 122 ? 3.405 -4.722 -17.247 1.00 97.62 122 VAL A O 1
ATOM 863 N N . VAL A 1 123 ? 2.686 -5.618 -15.316 1.00 97.06 123 VAL A N 1
ATOM 864 C CA . VAL A 1 123 ? 1.394 -6.089 -15.839 1.00 97.06 123 VAL A CA 1
ATOM 865 C C . VAL A 1 123 ? 0.542 -4.916 -16.332 1.00 97.06 123 VAL A C 1
ATOM 867 O O . VAL A 1 123 ? -0.030 -4.982 -17.417 1.00 97.06 123 VAL A O 1
ATOM 870 N N . GLU A 1 124 ? 0.452 -3.842 -15.548 1.00 95.88 124 GLU A N 1
ATOM 871 C CA . GLU A 1 124 ? -0.306 -2.639 -15.904 1.00 95.88 124 GLU A CA 1
ATOM 872 C C . GLU A 1 124 ? 0.282 -1.948 -17.140 1.00 95.88 124 GLU A C 1
ATOM 874 O O . GLU A 1 124 ? -0.473 -1.552 -18.028 1.00 95.88 124 GLU A O 1
ATOM 879 N N . MET A 1 125 ? 1.613 -1.866 -17.239 1.00 96.62 125 MET A N 1
ATOM 880 C CA . MET A 1 125 ? 2.307 -1.348 -18.420 1.00 96.62 125 MET A CA 1
ATOM 881 C C . MET A 1 125 ? 2.010 -2.186 -19.667 1.00 96.62 125 MET A C 1
ATOM 883 O O . MET A 1 125 ? 1.695 -1.618 -20.708 1.00 96.62 125 MET A O 1
ATOM 887 N N . ASP A 1 126 ? 2.044 -3.515 -19.565 1.00 96.50 126 ASP A N 1
ATOM 888 C CA . ASP A 1 126 ? 1.753 -4.412 -20.688 1.00 96.50 126 ASP A CA 1
ATOM 889 C C . ASP A 1 126 ? 0.296 -4.315 -21.156 1.00 96.50 126 ASP A C 1
ATOM 891 O O . ASP A 1 126 ? 0.034 -4.156 -22.346 1.00 96.50 126 ASP A O 1
ATOM 895 N N . VAL A 1 127 ? -0.664 -4.321 -20.227 1.00 94.56 127 VAL A N 1
ATOM 896 C CA . VAL A 1 127 ? -2.091 -4.168 -20.564 1.00 94.56 127 VAL A CA 1
ATOM 897 C C . VAL A 1 127 ? -2.388 -2.795 -21.175 1.00 94.56 127 VAL A C 1
ATOM 899 O O . VAL A 1 127 ? -3.254 -2.691 -22.044 1.00 94.56 127 VAL A O 1
ATOM 902 N N . ALA A 1 128 ? -1.681 -1.749 -20.746 1.00 93.94 128 ALA A N 1
ATOM 903 C CA . ALA A 1 128 ? -1.805 -0.404 -21.304 1.00 93.94 128 ALA A CA 1
ATOM 904 C C . ALA A 1 128 ? -1.001 -0.191 -22.600 1.00 93.94 128 ALA A C 1
ATOM 906 O O . ALA A 1 128 ? -1.065 0.902 -23.161 1.00 93.94 128 ALA A O 1
ATOM 907 N N . ASP A 1 129 ? -0.234 -1.193 -23.048 1.00 94.31 129 ASP A N 1
ATOM 908 C CA . ASP A 1 129 ? 0.770 -1.081 -24.114 1.00 94.31 129 ASP A CA 1
ATOM 909 C C . ASP A 1 129 ? 1.678 0.152 -23.939 1.00 94.31 129 ASP A C 1
ATOM 911 O O . ASP A 1 129 ? 1.928 0.945 -24.850 1.00 94.31 129 ASP A O 1
ATOM 915 N N . ALA A 1 130 ? 2.134 0.356 -22.704 1.00 94.69 130 ALA A N 1
ATOM 916 C CA . ALA A 1 130 ? 2.912 1.519 -22.326 1.00 94.69 130 ALA A CA 1
ATOM 917 C C . ALA A 1 130 ? 4.299 1.512 -23.002 1.00 94.69 130 ALA A C 1
ATOM 919 O O . ALA A 1 130 ? 4.907 0.447 -23.198 1.00 94.69 130 ALA A O 1
ATOM 920 N N . PRO A 1 131 ? 4.872 2.696 -23.290 1.00 93.31 131 PRO A N 1
ATOM 921 C CA . PRO A 1 131 ? 6.272 2.805 -23.679 1.00 93.31 131 PRO A CA 1
ATOM 922 C C . PRO A 1 131 ? 7.195 2.092 -22.682 1.00 93.31 131 PRO A C 1
ATOM 924 O O . PRO A 1 131 ? 6.931 2.069 -21.483 1.00 93.31 131 PRO A O 1
ATOM 927 N N . ALA A 1 132 ? 8.291 1.521 -23.186 1.00 95.25 132 ALA A N 1
ATOM 928 C CA . ALA A 1 132 ? 9.294 0.799 -22.398 1.00 95.25 132 ALA A CA 1
ATOM 929 C C . ALA A 1 132 ? 8.807 -0.477 -21.673 1.00 95.25 132 ALA A C 1
ATOM 931 O O . ALA A 1 132 ? 9.563 -1.024 -20.873 1.00 95.25 132 ALA A O 1
ATOM 932 N N . THR A 1 133 ? 7.620 -1.014 -21.995 1.00 96.69 133 THR A N 1
ATOM 933 C CA . THR A 1 133 ? 7.125 -2.288 -21.430 1.00 96.69 133 THR A CA 1
ATOM 934 C C . THR A 1 133 ? 8.154 -3.419 -21.536 1.00 96.69 133 THR A C 1
ATOM 936 O O . THR A 1 133 ? 8.452 -4.055 -20.531 1.00 96.69 133 THR A O 1
ATOM 939 N N . ASP A 1 134 ? 8.779 -3.633 -22.700 1.00 96.94 134 ASP A N 1
ATOM 940 C CA . ASP A 1 134 ? 9.779 -4.706 -22.859 1.00 96.94 134 ASP A CA 1
ATOM 941 C C . ASP A 1 134 ? 11.008 -4.504 -21.963 1.00 96.94 134 ASP A C 1
ATOM 943 O O . ASP A 1 134 ? 11.543 -5.459 -21.397 1.00 96.94 134 ASP A O 1
ATOM 947 N N . ALA A 1 135 ? 11.435 -3.250 -21.784 1.00 97.25 135 ALA A N 1
ATOM 948 C CA . ALA A 1 135 ? 12.525 -2.914 -20.877 1.00 97.25 135 ALA A CA 1
ATOM 949 C C . ALA A 1 135 ? 12.124 -3.150 -19.413 1.00 97.25 135 ALA A C 1
ATOM 951 O O . ALA A 1 135 ? 12.937 -3.651 -18.640 1.00 97.25 135 ALA A O 1
ATOM 952 N N . ALA A 1 136 ? 10.877 -2.844 -19.037 1.00 96.81 136 ALA A N 1
ATOM 953 C CA . ALA A 1 136 ? 10.358 -3.071 -17.690 1.00 96.81 136 ALA A CA 1
ATOM 954 C C . ALA A 1 136 ? 10.245 -4.569 -17.372 1.00 96.81 136 ALA A C 1
ATOM 956 O O . ALA A 1 136 ? 10.670 -4.997 -16.299 1.00 96.81 136 ALA A O 1
ATOM 957 N N . VAL A 1 137 ? 9.769 -5.378 -18.328 1.00 97.19 137 VAL A N 1
ATOM 958 C CA . VAL A 1 137 ? 9.753 -6.847 -18.232 1.00 97.19 137 VAL A CA 1
ATOM 959 C C . VAL A 1 137 ? 11.167 -7.390 -18.026 1.00 97.19 137 VAL A C 1
ATOM 961 O O . VAL A 1 137 ? 11.401 -8.167 -17.101 1.00 97.19 137 VAL A O 1
ATOM 964 N N . ALA A 1 138 ? 12.126 -6.963 -18.855 1.00 96.56 138 ALA A N 1
ATOM 965 C CA . ALA A 1 138 ? 13.512 -7.416 -18.758 1.00 96.56 138 ALA A CA 1
ATOM 966 C C . ALA A 1 138 ? 14.173 -7.002 -17.431 1.00 96.56 138 ALA A C 1
ATOM 968 O O . ALA A 1 138 ? 14.854 -7.815 -16.805 1.00 96.56 138 ALA A O 1
ATOM 969 N N . ALA A 1 139 ? 13.948 -5.765 -16.981 1.00 94.88 139 ALA A N 1
ATOM 970 C CA . ALA A 1 139 ? 14.498 -5.251 -15.731 1.00 94.88 139 ALA A CA 1
ATOM 971 C C . ALA A 1 139 ? 13.926 -5.973 -14.500 1.00 94.88 139 ALA A C 1
ATOM 973 O O . ALA A 1 139 ? 14.680 -6.358 -13.610 1.00 94.88 139 ALA A O 1
ATOM 974 N N . ALA A 1 140 ? 12.614 -6.222 -14.469 1.00 95.00 140 ALA A N 1
ATOM 975 C CA . ALA A 1 140 ? 11.985 -7.006 -13.410 1.00 95.00 140 ALA A CA 1
ATOM 976 C C . ALA A 1 140 ? 12.516 -8.452 -13.388 1.00 95.00 140 ALA A C 1
ATOM 978 O O . ALA A 1 140 ? 12.858 -8.972 -12.324 1.00 95.00 140 ALA A O 1
ATOM 979 N N . ALA A 1 141 ? 12.658 -9.083 -14.559 1.00 95.88 141 ALA A N 1
ATOM 980 C CA . ALA A 1 141 ? 13.159 -10.450 -14.677 1.00 95.88 141 ALA A CA 1
ATOM 981 C C . ALA A 1 141 ? 14.620 -10.594 -14.214 1.00 95.88 141 ALA A C 1
ATOM 983 O O . ALA A 1 141 ? 14.952 -11.591 -13.570 1.00 95.88 141 ALA A O 1
ATOM 984 N N . ALA A 1 142 ? 15.475 -9.600 -14.484 1.00 93.94 142 ALA A N 1
ATOM 985 C CA . ALA A 1 142 ? 16.862 -9.568 -14.006 1.00 93.94 142 ALA A CA 1
ATOM 986 C C . ALA A 1 142 ? 16.964 -9.601 -12.468 1.00 93.94 142 ALA A C 1
ATOM 988 O O . ALA A 1 142 ? 17.929 -10.123 -11.917 1.00 93.94 142 ALA A O 1
ATOM 989 N N . GLU A 1 143 ? 15.930 -9.111 -11.789 1.00 90.38 143 GLU A N 1
ATOM 990 C CA . GLU A 1 143 ? 15.795 -9.058 -10.331 1.00 90.38 143 GLU A CA 1
ATOM 991 C C . GLU A 1 143 ? 14.937 -10.219 -9.778 1.00 90.38 143 GLU A C 1
ATOM 993 O O . GLU A 1 143 ? 14.509 -10.212 -8.621 1.00 90.38 143 GLU A O 1
ATOM 998 N N . GLY A 1 144 ? 14.664 -11.235 -10.606 1.00 91.56 144 GLY A N 1
ATOM 999 C CA . GLY A 1 144 ? 13.921 -12.439 -10.227 1.00 91.56 144 GLY A CA 1
ATOM 1000 C C . GLY A 1 144 ? 12.396 -12.287 -10.219 1.00 91.56 144 GLY A C 1
ATOM 1001 O O . GLY A 1 144 ? 11.698 -13.177 -9.731 1.00 91.56 144 GLY A O 1
ATOM 1002 N N . VAL A 1 145 ? 11.857 -11.193 -10.763 1.00 94.25 145 VAL A N 1
ATOM 1003 C CA . VAL A 1 145 ? 10.414 -10.943 -10.872 1.00 94.25 145 VAL A CA 1
ATOM 1004 C C . VAL A 1 145 ? 9.944 -11.257 -12.293 1.00 94.25 145 VAL A C 1
ATOM 1006 O O . VAL A 1 145 ? 9.991 -10.420 -13.189 1.00 94.25 145 VAL A O 1
ATOM 1009 N N . ALA A 1 146 ? 9.499 -12.496 -12.509 1.00 94.44 146 ALA A N 1
ATOM 1010 C CA . ALA A 1 146 ? 9.103 -12.976 -13.831 1.00 94.44 146 ALA A CA 1
ATOM 1011 C C . ALA A 1 146 ? 7.662 -12.585 -14.214 1.00 94.44 146 ALA A C 1
ATOM 1013 O O . ALA A 1 146 ? 6.713 -12.770 -13.439 1.00 94.44 146 ALA A O 1
ATOM 1014 N N . TYR A 1 147 ? 7.512 -12.120 -15.454 1.00 95.31 147 TYR A N 1
ATOM 1015 C CA . TYR A 1 147 ? 6.248 -11.885 -16.149 1.00 95.31 147 TYR A CA 1
ATOM 1016 C C . TYR A 1 147 ? 6.462 -12.086 -17.653 1.00 95.31 147 TYR A C 1
ATOM 1018 O O . TYR A 1 147 ? 7.474 -11.630 -18.189 1.00 95.31 147 TYR A O 1
ATOM 1026 N N . ALA A 1 148 ? 5.541 -12.769 -18.331 1.00 94.00 148 ALA A N 1
ATOM 1027 C CA . ALA A 1 148 ? 5.579 -12.902 -19.783 1.00 94.00 148 ALA A CA 1
ATOM 1028 C C . ALA A 1 148 ? 4.661 -11.868 -20.448 1.00 94.00 148 ALA A C 1
ATOM 1030 O O . ALA A 1 148 ? 3.520 -11.671 -20.037 1.00 94.00 148 ALA A O 1
ATOM 1031 N N . ARG A 1 149 ? 5.139 -11.228 -21.519 1.00 93.06 149 ARG A N 1
ATOM 1032 C CA . ARG A 1 149 ? 4.333 -10.265 -22.278 1.00 93.06 149 ARG A CA 1
ATOM 1033 C C . ARG A 1 149 ? 3.046 -10.921 -22.796 1.00 93.06 149 ARG A C 1
ATOM 1035 O O . ARG A 1 149 ? 3.092 -12.011 -23.366 1.00 93.06 149 ARG A O 1
ATOM 1042 N N . GLY A 1 150 ? 1.908 -10.263 -22.595 1.00 91.38 150 GLY A N 1
ATOM 1043 C CA . GLY A 1 150 ? 0.578 -10.761 -22.938 1.00 91.38 150 GLY A CA 1
ATOM 1044 C C . GLY A 1 150 ? -0.019 -11.766 -21.945 1.00 91.38 150 GLY A C 1
ATOM 1045 O O . GLY A 1 150 ? -1.155 -12.193 -22.151 1.00 91.38 150 GLY A O 1
ATOM 1046 N N . GLU A 1 151 ? 0.680 -12.134 -20.862 1.00 91.25 151 GLU A N 1
ATOM 1047 C CA . GLU A 1 151 ? 0.205 -13.122 -19.878 1.00 91.25 151 GLU A CA 1
ATOM 1048 C C . GLU A 1 151 ? -1.116 -12.692 -19.223 1.00 91.25 151 GLU A C 1
ATOM 1050 O O . GLU A 1 151 ? -2.028 -13.508 -19.095 1.00 91.25 151 GLU A O 1
ATOM 1055 N N . ALA A 1 152 ? -1.275 -11.405 -18.892 1.00 89.88 152 ALA A N 1
ATOM 1056 C CA . ALA A 1 152 ? -2.515 -10.885 -18.307 1.00 89.88 152 ALA A CA 1
ATOM 1057 C C . ALA A 1 152 ? -3.704 -10.852 -19.283 1.00 89.88 152 ALA A C 1
ATOM 1059 O O . ALA A 1 152 ? -4.859 -10.831 -18.856 1.00 89.88 152 ALA A O 1
ATOM 1060 N N . SER A 1 153 ? -3.424 -10.881 -20.588 1.00 85.75 153 SER A N 1
ATOM 1061 C CA . SER A 1 153 ? -4.436 -10.923 -21.650 1.00 85.75 153 SER A CA 1
ATOM 1062 C C . SER A 1 153 ? -4.773 -12.352 -22.091 1.00 85.75 153 SER A C 1
ATOM 1064 O O . SER A 1 153 ? -5.652 -12.550 -22.933 1.00 85.75 153 SER A O 1
ATOM 1066 N N . ALA A 1 154 ? -4.094 -13.362 -21.540 1.00 83.31 154 ALA A N 1
ATOM 1067 C CA . ALA A 1 154 ? -4.359 -14.755 -21.857 1.00 83.31 154 ALA A CA 1
ATOM 1068 C C . ALA A 1 154 ? -5.602 -15.281 -21.106 1.00 83.31 154 ALA A C 1
ATOM 1070 O O . ALA A 1 154 ? -5.855 -14.907 -19.956 1.00 83.31 154 ALA A O 1
ATOM 1071 N N . PRO A 1 155 ? -6.379 -16.199 -21.711 1.00 76.81 155 PRO A N 1
ATOM 1072 C CA . PRO A 1 155 ? -7.458 -16.892 -21.018 1.00 76.81 155 PRO A CA 1
ATOM 1073 C C . PRO A 1 155 ? -6.964 -17.635 -19.770 1.00 76.81 155 PRO A C 1
ATOM 1075 O O . PRO A 1 155 ? -6.018 -18.427 -19.828 1.00 76.81 155 PRO A O 1
ATOM 1078 N N . LEU A 1 156 ? -7.652 -17.437 -18.643 1.00 66.25 156 LEU A N 1
ATOM 1079 C CA . LEU A 1 156 ? -7.362 -18.148 -17.395 1.00 66.25 156 LEU A CA 1
ATOM 1080 C C . LEU A 1 156 ? -7.436 -19.671 -17.595 1.00 66.25 156 LEU A C 1
ATOM 1082 O O . LEU A 1 156 ? -8.429 -20.209 -18.090 1.00 66.25 156 LEU A O 1
ATOM 1086 N N . GLY A 1 157 ? -6.381 -20.376 -17.177 1.00 64.25 157 GLY A N 1
ATOM 1087 C CA . GLY A 1 157 ? -6.317 -21.840 -17.208 1.00 64.25 157 GLY A CA 1
ATOM 1088 C C . GLY A 1 157 ? -6.076 -22.458 -18.590 1.00 64.25 157 GLY A C 1
ATOM 1089 O O . GLY A 1 157 ? -6.344 -23.645 -18.763 1.00 64.25 157 GLY A O 1
ATOM 1090 N N . GLY A 1 158 ? -5.615 -21.684 -19.582 1.00 60.47 158 GLY A N 1
ATOM 1091 C CA . GLY A 1 158 ? -5.220 -22.204 -20.901 1.00 60.47 158 GLY A CA 1
ATOM 1092 C C . GLY A 1 158 ? -6.370 -22.785 -21.733 1.00 60.47 158 GLY A C 1
ATOM 1093 O O . GLY A 1 158 ? -6.141 -23.422 -22.761 1.00 60.47 158 GLY A O 1
ATOM 1094 N N . ARG A 1 159 ? -7.621 -22.585 -21.301 1.00 58.00 159 ARG A N 1
ATOM 1095 C CA . ARG A 1 159 ? -8.805 -23.034 -22.032 1.00 58.00 159 ARG A CA 1
ATOM 1096 C C . ARG A 1 159 ? -9.058 -22.118 -23.223 1.00 58.00 159 ARG A C 1
ATOM 1098 O O . ARG A 1 159 ? -9.436 -20.959 -23.056 1.00 58.00 159 ARG A O 1
ATOM 1105 N N . ALA A 1 160 ? -8.904 -22.671 -24.423 1.00 58.50 160 ALA A N 1
ATOM 1106 C CA . ALA A 1 160 ? -9.302 -22.009 -25.657 1.00 58.50 160 ALA A CA 1
ATOM 1107 C C . ALA A 1 160 ? -10.780 -21.574 -25.574 1.00 58.50 160 ALA A C 1
ATOM 1109 O O . ALA A 1 160 ? -11.657 -22.394 -25.303 1.00 58.50 160 ALA A O 1
ATOM 1110 N N . GLY A 1 161 ? -11.038 -20.278 -25.777 1.00 61.28 161 GLY A N 1
ATOM 1111 C CA . GLY A 1 161 ? -12.382 -19.686 -25.775 1.00 61.28 161 GLY A CA 1
ATOM 1112 C C . GLY A 1 161 ? -12.858 -19.073 -24.451 1.00 61.28 161 GLY A C 1
ATOM 1113 O O . GLY A 1 161 ? -13.932 -18.478 -24.436 1.00 61.28 161 GLY A O 1
ATOM 1114 N N . ALA A 1 162 ? -12.101 -19.171 -23.351 1.00 68.69 162 ALA A N 1
ATOM 1115 C CA . ALA A 1 162 ? -12.423 -18.416 -22.137 1.00 68.69 162 ALA A CA 1
ATOM 1116 C C . ALA A 1 162 ? -12.044 -16.931 -22.301 1.00 68.69 162 ALA A C 1
ATOM 1118 O O . ALA A 1 162 ? -11.013 -16.607 -22.889 1.00 68.69 162 ALA A O 1
ATOM 1119 N N . ALA A 1 163 ? -12.879 -16.026 -21.783 1.00 72.44 163 ALA A N 1
ATOM 1120 C CA . ALA A 1 163 ? -12.552 -14.604 -21.755 1.00 72.44 163 ALA A CA 1
ATOM 1121 C C . ALA A 1 163 ? -11.350 -14.353 -20.824 1.00 72.44 163 ALA A C 1
ATOM 1123 O O . ALA A 1 163 ? -11.227 -15.037 -19.799 1.00 72.44 163 ALA A O 1
ATOM 1124 N N . PRO A 1 164 ? -10.471 -13.390 -21.149 1.00 75.44 164 PRO A N 1
ATOM 1125 C CA . PRO A 1 164 ? -9.408 -12.999 -20.237 1.00 75.44 164 PRO A CA 1
ATOM 1126 C C . PRO A 1 164 ? -10.006 -12.448 -18.932 1.00 75.44 164 PRO A C 1
ATOM 1128 O O . PRO A 1 164 ? -11.085 -11.841 -18.953 1.00 75.44 164 PRO A O 1
ATOM 1131 N N . PRO A 1 165 ? -9.344 -12.663 -17.780 1.00 81.44 165 PRO A N 1
ATOM 1132 C CA . PRO A 1 165 ? -9.737 -11.992 -16.548 1.00 81.44 165 PRO A CA 1
ATOM 1133 C C . PRO A 1 165 ? -9.702 -10.473 -16.703 1.00 81.44 165 PRO A C 1
ATOM 1135 O O . PRO A 1 165 ? -8.948 -9.927 -17.506 1.00 81.44 165 PRO A O 1
ATOM 1138 N N . SER A 1 166 ? -10.456 -9.769 -15.856 1.00 86.94 166 SER A N 1
ATOM 1139 C CA . SER A 1 166 ? -10.160 -8.354 -15.639 1.00 86.94 166 SER A CA 1
ATOM 1140 C C . SER A 1 166 ? -8.753 -8.209 -15.054 1.00 86.94 166 SER A C 1
ATOM 1142 O O . SER A 1 166 ? -8.301 -9.071 -14.298 1.00 86.94 166 SER A O 1
ATOM 1144 N N . LEU A 1 167 ? -8.086 -7.091 -15.341 1.00 89.50 167 LEU A N 1
ATOM 1145 C CA . LEU A 1 167 ? -6.769 -6.773 -14.782 1.00 89.50 167 LEU A CA 1
ATOM 1146 C C . LEU A 1 167 ? -6.738 -6.926 -13.250 1.00 89.50 167 LEU A C 1
ATOM 1148 O O . LEU A 1 167 ? -5.844 -7.566 -12.704 1.00 89.50 167 LEU A O 1
ATOM 1152 N N . ALA A 1 168 ? -7.771 -6.429 -12.561 1.00 88.94 168 ALA A N 1
ATOM 1153 C CA . ALA A 1 168 ? -7.889 -6.562 -11.111 1.00 88.94 168 ALA A CA 1
ATOM 1154 C C . ALA A 1 168 ? -7.939 -8.034 -10.656 1.00 88.94 168 ALA A C 1
ATOM 1156 O O . ALA A 1 168 ? -7.242 -8.417 -9.717 1.00 88.94 168 ALA A O 1
ATOM 1157 N N . ALA A 1 169 ? -8.724 -8.872 -11.343 1.00 87.31 169 ALA A N 1
ATOM 1158 C CA . ALA A 1 169 ? -8.806 -10.297 -11.039 1.00 87.31 169 ALA A CA 1
ATOM 1159 C C . ALA A 1 169 ? -7.486 -11.021 -11.342 1.00 87.31 169 ALA A C 1
ATOM 1161 O O . ALA A 1 169 ? -7.056 -11.854 -10.546 1.00 87.31 169 ALA A O 1
ATOM 1162 N N . PHE A 1 170 ? -6.819 -10.683 -12.452 1.00 91.69 170 PHE A N 1
ATOM 1163 C CA . PHE A 1 170 ? -5.510 -11.239 -12.787 1.00 91.69 170 PHE A CA 1
ATOM 1164 C C . PHE A 1 170 ? -4.479 -10.930 -11.700 1.00 91.69 170 PHE A C 1
ATOM 1166 O O . PHE A 1 170 ? -3.820 -11.851 -11.220 1.00 91.69 170 PHE A O 1
ATOM 1173 N N . CYS A 1 171 ? -4.376 -9.666 -11.277 1.00 94.06 171 CYS A N 1
ATOM 1174 C CA . CYS A 1 171 ? -3.428 -9.238 -10.253 1.00 94.06 171 CYS A CA 1
ATOM 1175 C C . CYS A 1 171 ? -3.676 -9.937 -8.911 1.00 94.06 171 CYS A C 1
ATOM 1177 O O . CYS A 1 171 ? -2.740 -10.499 -8.345 1.00 94.06 171 CYS A O 1
ATOM 1179 N N . ILE A 1 172 ? -4.926 -9.980 -8.437 1.00 91.69 172 ILE A N 1
ATOM 1180 C CA . ILE A 1 172 ? -5.269 -10.637 -7.163 1.00 91.69 172 ILE A CA 1
ATOM 1181 C C . ILE A 1 172 ? -4.931 -12.138 -7.189 1.00 91.69 172 ILE A C 1
ATOM 1183 O O . ILE A 1 172 ? -4.470 -12.679 -6.186 1.00 91.69 172 ILE A O 1
ATOM 1187 N N . LEU A 1 173 ? -5.153 -12.818 -8.319 1.00 89.69 173 LEU A N 1
ATOM 1188 C CA . LEU A 1 173 ? -4.960 -14.269 -8.429 1.00 89.69 173 LEU A CA 1
ATOM 1189 C C . LEU A 1 173 ? -3.514 -14.687 -8.735 1.00 89.69 173 LEU A C 1
ATOM 1191 O O . LEU A 1 173 ? -3.084 -15.731 -8.253 1.00 89.69 173 LEU A O 1
ATOM 1195 N N . ASN A 1 174 ? -2.778 -13.912 -9.541 1.00 91.25 174 ASN A N 1
ATOM 1196 C CA . ASN A 1 174 ? -1.483 -14.327 -10.107 1.00 91.25 174 ASN A CA 1
ATOM 1197 C C . ASN A 1 174 ? -0.291 -13.475 -9.653 1.00 91.25 174 ASN A C 1
ATOM 1199 O O . ASN A 1 174 ? 0.858 -13.832 -9.930 1.00 91.25 174 ASN A O 1
ATOM 1203 N N . VAL A 1 175 ? -0.538 -12.336 -9.003 1.00 94.12 175 VAL A N 1
ATOM 1204 C CA . VAL A 1 175 ? 0.521 -11.402 -8.604 1.00 94.12 175 VAL A CA 1
ATOM 1205 C C . VAL A 1 175 ? 0.580 -11.254 -7.089 1.00 94.12 175 VAL A C 1
ATOM 1207 O O . VAL A 1 175 ? 1.639 -11.462 -6.502 1.00 94.12 175 VAL A O 1
ATOM 1210 N N . GLY A 1 176 ? -0.536 -10.928 -6.445 1.00 91.31 176 GLY A N 1
ATOM 1211 C CA . GLY A 1 176 ? -0.587 -10.788 -4.996 1.00 91.31 176 GLY A CA 1
ATOM 1212 C C . GLY A 1 176 ? -1.787 -9.982 -4.512 1.00 91.31 176 GLY A C 1
ATOM 1213 O O . GLY A 1 176 ? -2.600 -9.515 -5.312 1.00 91.31 176 GLY A O 1
ATOM 1214 N N . PRO A 1 177 ? -1.923 -9.813 -3.191 1.00 93.00 177 PRO A N 1
ATOM 1215 C CA . PRO A 1 177 ? -2.943 -8.947 -2.628 1.00 93.00 177 PRO A CA 1
ATOM 1216 C C . PRO A 1 177 ? -2.598 -7.469 -2.855 1.00 93.00 177 PRO A C 1
ATOM 1218 O O . PRO A 1 177 ? -1.449 -7.050 -2.700 1.00 93.00 177 PRO A O 1
ATOM 1221 N N . PHE A 1 178 ? -3.621 -6.669 -3.159 1.00 94.69 178 PHE A N 1
ATOM 1222 C CA . PHE A 1 178 ? -3.519 -5.223 -3.363 1.00 94.69 178 PHE A CA 1
ATOM 1223 C C . PHE A 1 178 ? -4.734 -4.533 -2.745 1.00 94.69 178 PHE A C 1
ATOM 1225 O O . PHE A 1 178 ? -5.869 -4.880 -3.081 1.00 94.69 178 PHE A O 1
ATOM 1232 N N . ALA A 1 179 ? -4.506 -3.600 -1.818 1.00 91.62 179 ALA A N 1
ATOM 1233 C CA . ALA A 1 179 ? -5.580 -2.978 -1.042 1.00 91.62 179 ALA A CA 1
ATOM 1234 C C . ALA A 1 179 ? -6.584 -2.242 -1.944 1.00 91.62 179 ALA A C 1
ATOM 1236 O O . ALA A 1 179 ? -7.779 -2.512 -1.881 1.00 91.62 179 ALA A O 1
ATOM 1237 N N . ASP A 1 180 ? -6.092 -1.425 -2.872 1.00 92.50 180 ASP A N 1
ATOM 1238 C CA . ASP A 1 180 ? -6.893 -0.654 -3.827 1.00 92.50 180 ASP A CA 1
ATOM 1239 C C . ASP A 1 180 ? -7.706 -1.533 -4.798 1.00 92.50 180 ASP A C 1
ATOM 1241 O O . ASP A 1 180 ? -8.849 -1.207 -5.141 1.00 92.50 180 ASP A O 1
ATOM 1245 N N . LEU A 1 181 ? -7.160 -2.682 -5.218 1.00 94.88 181 LEU A N 1
ATOM 1246 C CA . LEU A 1 181 ? -7.904 -3.639 -6.041 1.00 94.88 181 LEU A CA 1
ATOM 1247 C C . LEU A 1 181 ? -9.003 -4.335 -5.237 1.00 94.88 181 LEU A C 1
ATOM 1249 O O . LEU A 1 181 ? -10.096 -4.536 -5.767 1.00 94.88 181 LEU A O 1
ATOM 1253 N N . TYR A 1 182 ? -8.754 -4.673 -3.967 1.00 94.94 182 TYR A N 1
ATOM 1254 C CA . TYR A 1 182 ? -9.800 -5.205 -3.096 1.00 94.94 182 TYR A CA 1
ATOM 1255 C C . TYR A 1 182 ? -10.900 -4.179 -2.820 1.00 94.94 182 TYR A C 1
ATOM 1257 O O . TYR A 1 182 ? -12.074 -4.538 -2.866 1.00 94.94 182 TYR A O 1
ATOM 1265 N N . GLU A 1 183 ? -10.546 -2.915 -2.587 1.00 92.62 183 GLU A N 1
ATOM 1266 C CA . GLU A 1 183 ? -11.501 -1.812 -2.431 1.00 92.62 183 GLU A CA 1
ATOM 1267 C C . GLU A 1 183 ? -12.393 -1.675 -3.665 1.00 92.62 183 GLU A C 1
ATOM 1269 O O . GLU A 1 183 ? -13.622 -1.719 -3.568 1.00 92.62 183 GLU A O 1
ATOM 1274 N N . SER A 1 184 ? -11.768 -1.597 -4.843 1.00 92.50 184 SER A N 1
ATOM 1275 C CA . SER A 1 184 ? -12.470 -1.489 -6.121 1.00 92.50 184 SER A CA 1
ATOM 1276 C C . SER A 1 184 ? -13.378 -2.693 -6.375 1.00 92.50 184 SER A C 1
ATOM 1278 O O . SER A 1 184 ? -14.512 -2.536 -6.828 1.00 92.50 184 SER A O 1
ATOM 1280 N N . LEU A 1 185 ? -12.906 -3.905 -6.071 1.00 93.12 185 LEU A N 1
ATOM 1281 C CA . LEU A 1 185 ? -13.669 -5.134 -6.263 1.00 93.12 185 LEU A CA 1
ATOM 1282 C C . LEU A 1 185 ? -14.850 -5.235 -5.285 1.00 93.12 185 LEU A C 1
ATOM 1284 O O .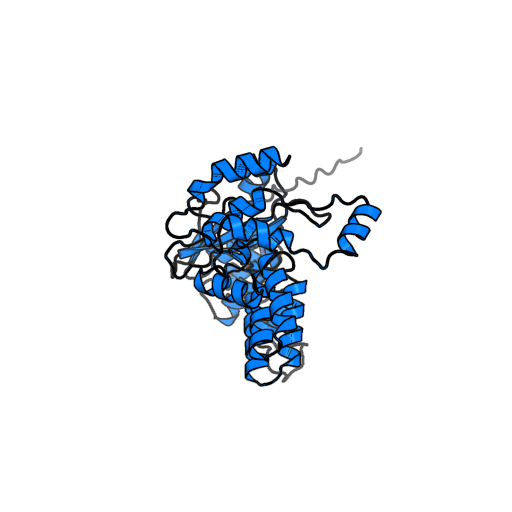 LEU A 1 185 ? -15.955 -5.589 -5.699 1.00 93.12 185 LEU A O 1
ATOM 1288 N N . ALA A 1 186 ? -14.656 -4.873 -4.015 1.00 94.50 186 ALA A N 1
ATOM 1289 C CA . ALA A 1 186 ? -15.725 -4.839 -3.021 1.00 94.50 186 ALA A CA 1
ATOM 1290 C C . ALA A 1 186 ? -16.817 -3.834 -3.417 1.00 94.50 186 ALA A C 1
ATOM 1292 O O . ALA A 1 186 ? -18.002 -4.175 -3.394 1.00 94.50 186 ALA A O 1
ATOM 1293 N N . ALA A 1 187 ? -16.426 -2.637 -3.869 1.00 93.19 187 ALA A N 1
ATOM 1294 C CA . ALA A 1 187 ? -17.353 -1.628 -4.375 1.00 93.19 187 ALA A CA 1
ATOM 1295 C C . ALA A 1 187 ? -18.145 -2.129 -5.597 1.00 93.19 187 ALA A C 1
ATOM 1297 O O . ALA A 1 187 ? -19.356 -1.927 -5.673 1.00 93.19 187 ALA A O 1
ATOM 1298 N N . GLN A 1 188 ? -17.497 -2.839 -6.528 1.00 93.38 188 GLN A N 1
ATOM 1299 C CA . GLN A 1 188 ? -18.167 -3.432 -7.693 1.00 93.38 188 GLN A CA 1
ATOM 1300 C C . GLN A 1 188 ? -19.180 -4.517 -7.309 1.00 93.38 188 GLN A C 1
ATOM 1302 O O . GLN A 1 188 ? -20.279 -4.541 -7.864 1.00 93.38 188 GLN A O 1
ATOM 1307 N N . HIS A 1 189 ? -18.837 -5.412 -6.376 1.00 94.69 189 HIS A N 1
ATOM 1308 C CA . HIS A 1 189 ? -19.780 -6.413 -5.868 1.00 94.69 189 HIS A CA 1
ATOM 1309 C C . HIS A 1 189 ? -20.978 -5.746 -5.193 1.00 94.69 189 HIS A C 1
ATOM 1311 O O . HIS A 1 189 ? -22.124 -6.074 -5.507 1.00 94.69 189 HIS A O 1
ATOM 1317 N N . PHE A 1 190 ? -20.721 -4.751 -4.343 1.00 95.88 190 PHE A N 1
ATOM 131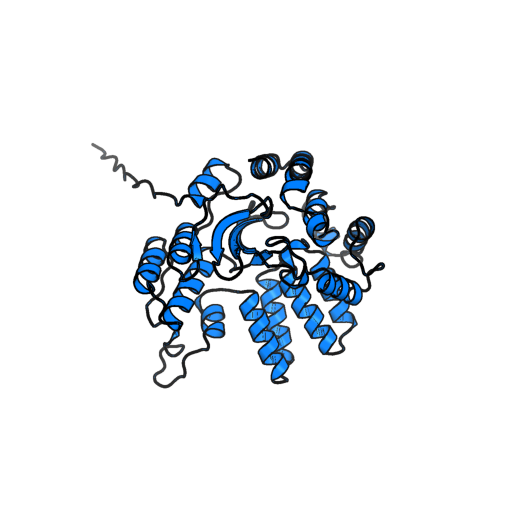8 C CA . PHE A 1 190 ? -21.767 -4.010 -3.651 1.00 95.88 190 PHE A CA 1
ATOM 1319 C C . PHE A 1 190 ? -22.708 -3.290 -4.627 1.00 95.88 190 PHE A C 1
ATOM 1321 O O . PHE A 1 190 ? -23.923 -3.433 -4.520 1.00 95.88 190 PHE A O 1
ATOM 1328 N N . ALA A 1 191 ? -22.166 -2.611 -5.644 1.00 94.88 191 ALA A N 1
ATOM 1329 C CA . ALA A 1 191 ? -22.953 -1.928 -6.673 1.00 94.88 191 ALA A CA 1
ATOM 1330 C C . ALA A 1 191 ? -23.848 -2.875 -7.498 1.00 94.88 191 ALA A C 1
ATOM 1332 O O . ALA A 1 191 ? -24.870 -2.450 -8.032 1.00 94.88 191 ALA A O 1
ATOM 1333 N N . ARG A 1 192 ? -23.492 -4.163 -7.594 1.00 95.62 192 ARG A N 1
ATOM 1334 C CA . ARG A 1 192 ? -24.300 -5.207 -8.253 1.00 95.62 192 ARG A CA 1
ATOM 1335 C C . ARG A 1 192 ? -25.336 -5.854 -7.326 1.00 95.62 192 ARG A C 1
ATOM 1337 O O . ARG A 1 192 ? -26.028 -6.773 -7.752 1.00 95.62 192 ARG A O 1
ATOM 1344 N N . GLY A 1 193 ? -25.425 -5.414 -6.071 1.00 95.56 193 GLY A N 1
ATOM 1345 C CA . GLY A 1 193 ? -26.274 -6.025 -5.048 1.00 95.56 193 GLY A CA 1
ATOM 1346 C C . GLY A 1 193 ? -25.719 -7.334 -4.475 1.00 95.56 193 GLY A C 1
ATOM 1347 O O . GLY A 1 193 ? -26.402 -7.998 -3.700 1.00 95.56 193 GLY A O 1
ATOM 1348 N N . ASP A 1 194 ? -24.482 -7.711 -4.813 1.00 97.19 194 ASP A N 1
ATOM 1349 C CA . ASP A 1 194 ? -23.814 -8.894 -4.268 1.00 97.19 194 ASP A CA 1
ATOM 1350 C C . ASP A 1 194 ? -23.097 -8.546 -2.956 1.00 97.19 194 ASP A C 1
ATOM 1352 O O . ASP A 1 194 ? -21.872 -8.418 -2.868 1.00 97.19 194 ASP A O 1
ATOM 1356 N N . THR A 1 195 ? -23.899 -8.354 -1.909 1.00 97.00 195 THR A N 1
ATOM 1357 C CA . THR A 1 195 ? -23.411 -7.989 -0.574 1.00 97.00 195 THR A CA 1
ATOM 1358 C C . THR A 1 195 ? -22.473 -9.043 0.014 1.00 97.00 195 THR A C 1
ATOM 1360 O O . THR A 1 195 ? -21.508 -8.690 0.690 1.00 97.00 195 THR A O 1
ATOM 1363 N N . ALA A 1 196 ? -22.735 -10.329 -0.232 1.00 97.25 196 ALA A N 1
ATOM 1364 C CA . ALA A 1 196 ? -21.925 -11.411 0.319 1.00 97.25 196 ALA A CA 1
ATOM 1365 C C . ALA A 1 196 ? -20.496 -11.364 -0.234 1.00 97.25 196 ALA A C 1
ATOM 1367 O O . ALA A 1 196 ? -19.538 -11.367 0.541 1.00 97.25 196 ALA A O 1
ATOM 1368 N N . SER A 1 197 ? -20.340 -11.240 -1.555 1.00 96.25 197 SER A N 1
ATOM 1369 C CA . SER A 1 197 ? -19.010 -11.129 -2.159 1.00 96.25 197 SER A CA 1
ATOM 1370 C C . SER A 1 197 ? -18.303 -9.833 -1.773 1.00 96.25 197 SER A C 1
ATOM 1372 O O . SER A 1 197 ? -17.087 -9.850 -1.582 1.00 96.25 197 SER A O 1
ATOM 1374 N N . ALA A 1 198 ? -19.036 -8.726 -1.601 1.00 97.06 198 ALA A N 1
ATOM 1375 C CA . ALA A 1 198 ? -18.457 -7.465 -1.137 1.00 97.06 198 ALA A CA 1
ATOM 1376 C C . ALA A 1 198 ? -17.822 -7.615 0.258 1.00 97.06 198 ALA A C 1
ATOM 1378 O O . ALA A 1 198 ? -16.643 -7.308 0.431 1.00 97.06 198 ALA A O 1
ATOM 1379 N N . LEU A 1 199 ? -18.562 -8.178 1.222 1.00 97.62 199 LEU A N 1
ATOM 1380 C CA . LEU A 1 199 ? -18.074 -8.401 2.589 1.00 97.62 199 LEU A CA 1
ATOM 1381 C C . LEU A 1 199 ? -16.896 -9.387 2.630 1.00 97.62 199 LEU A C 1
ATOM 1383 O O . LEU A 1 199 ? -15.872 -9.102 3.247 1.00 97.62 199 LEU A O 1
ATOM 1387 N N . VAL A 1 200 ? -16.982 -10.507 1.901 1.00 97.00 200 VAL A N 1
ATOM 1388 C CA . VAL A 1 200 ? -15.875 -11.480 1.803 1.00 97.00 200 VAL A CA 1
ATOM 1389 C C . VAL A 1 200 ? -14.620 -10.840 1.201 1.00 97.00 200 VAL A C 1
ATOM 1391 O O . VAL A 1 200 ? -13.501 -11.152 1.613 1.00 97.00 200 VAL A O 1
ATOM 1394 N N . THR A 1 201 ? -14.782 -9.934 0.235 1.00 96.12 201 THR A N 1
ATOM 1395 C CA . THR A 1 201 ? -13.662 -9.194 -0.363 1.00 96.12 201 THR A CA 1
ATOM 1396 C C . THR A 1 201 ? -13.012 -8.259 0.657 1.00 96.12 201 THR A C 1
ATOM 1398 O O . THR A 1 201 ? -11.786 -8.260 0.778 1.00 96.12 201 THR A O 1
ATOM 1401 N N . CYS A 1 202 ? -13.805 -7.538 1.454 1.00 96.75 202 CYS A N 1
ATOM 1402 C CA . CYS A 1 202 ? -13.295 -6.713 2.549 1.00 96.75 202 CYS A CA 1
ATOM 1403 C C . CYS A 1 202 ? -12.533 -7.535 3.604 1.00 96.75 202 CYS A C 1
ATOM 1405 O O . CYS A 1 202 ? -11.435 -7.151 4.003 1.00 96.75 202 CYS A O 1
ATOM 1407 N N . GLU A 1 203 ? -13.052 -8.694 4.020 1.00 95.56 203 GLU A N 1
ATOM 1408 C CA . GLU A 1 203 ? -12.350 -9.578 4.964 1.00 95.56 203 GLU A CA 1
ATOM 1409 C C . GLU A 1 203 ? -11.010 -10.086 4.413 1.00 95.56 203 GLU A C 1
ATOM 1411 O O . GLU A 1 203 ? -10.023 -10.180 5.147 1.00 95.56 203 GLU A O 1
ATOM 1416 N N . ARG A 1 204 ? -10.948 -10.416 3.116 1.00 94.62 204 ARG A N 1
ATOM 1417 C CA . ARG A 1 204 ? -9.692 -10.814 2.460 1.00 94.62 204 ARG A CA 1
ATOM 1418 C C . ARG A 1 204 ? -8.669 -9.683 2.477 1.00 94.62 204 ARG A C 1
ATOM 1420 O O . ARG A 1 204 ? -7.506 -9.945 2.779 1.00 94.62 204 ARG A O 1
ATOM 1427 N N . ALA A 1 205 ? -9.101 -8.448 2.221 1.00 93.62 205 ALA A N 1
ATOM 1428 C CA . ALA A 1 205 ? -8.238 -7.274 2.304 1.00 93.62 205 ALA A CA 1
ATOM 1429 C C . ALA A 1 205 ? -7.667 -7.088 3.719 1.00 93.62 205 ALA A C 1
ATOM 1431 O O . ALA A 1 205 ? -6.462 -6.916 3.874 1.00 93.62 205 ALA A O 1
ATOM 1432 N N . GLN A 1 206 ? -8.507 -7.204 4.753 1.00 92.25 206 GLN A N 1
ATOM 1433 C CA . GLN A 1 206 ? -8.083 -7.093 6.155 1.00 92.25 206 GLN A CA 1
ATOM 1434 C C . GLN A 1 206 ? -7.069 -8.163 6.560 1.00 92.25 206 GLN A C 1
ATOM 1436 O O . GLN A 1 206 ? -6.141 -7.873 7.305 1.00 92.25 206 GLN A O 1
ATOM 1441 N N . ARG A 1 207 ? -7.225 -9.401 6.073 1.00 89.94 207 ARG A N 1
ATOM 1442 C CA . ARG A 1 207 ? -6.266 -10.483 6.352 1.00 89.94 207 ARG A CA 1
ATOM 1443 C C . ARG A 1 207 ? -4.919 -10.259 5.669 1.00 89.94 207 ARG A C 1
ATOM 1445 O O . ARG A 1 207 ? -3.902 -10.627 6.240 1.00 89.94 207 ARG A O 1
ATOM 1452 N N . ALA A 1 208 ? -4.921 -9.701 4.459 1.00 89.19 208 ALA A N 1
ATOM 1453 C CA . ALA A 1 208 ? -3.698 -9.430 3.706 1.00 89.19 208 ALA A CA 1
ATOM 1454 C C . ALA A 1 208 ? -2.943 -8.187 4.208 1.00 89.19 208 ALA A C 1
ATOM 1456 O O . ALA A 1 208 ? -1.728 -8.107 4.074 1.00 89.19 208 ALA A O 1
ATOM 1457 N N . PHE A 1 209 ? -3.660 -7.221 4.786 1.00 88.81 209 PHE A N 1
ATOM 1458 C CA . PHE A 1 209 ? -3.120 -5.936 5.226 1.00 88.81 209 PHE A CA 1
ATOM 1459 C C . PHE A 1 209 ? -3.544 -5.639 6.674 1.00 88.81 209 PHE A C 1
ATOM 1461 O O . PHE A 1 209 ? -4.126 -4.595 6.963 1.00 88.81 209 PHE A O 1
ATOM 1468 N N . ASP A 1 210 ? -3.268 -6.571 7.591 1.00 85.44 210 ASP A N 1
ATOM 1469 C CA . ASP A 1 210 ? -3.718 -6.512 8.990 1.00 85.44 210 ASP A CA 1
ATOM 1470 C C . ASP A 1 210 ? -3.084 -5.366 9.795 1.00 85.44 210 ASP A C 1
ATOM 1472 O O . ASP A 1 210 ? -3.700 -4.868 10.738 1.00 85.44 210 ASP A O 1
ATOM 1476 N N . ASP A 1 211 ? -1.902 -4.898 9.400 1.00 81.56 211 ASP A N 1
ATOM 1477 C CA . ASP A 1 211 ? -1.228 -3.734 9.993 1.00 81.56 211 ASP A CA 1
ATOM 1478 C C . ASP A 1 211 ? -1.750 -2.379 9.481 1.00 81.56 211 ASP A C 1
ATOM 1480 O O . ASP A 1 211 ? -1.382 -1.334 10.018 1.00 81.56 211 ASP A O 1
ATOM 1484 N N . TRP A 1 212 ? -2.613 -2.378 8.461 1.00 87.12 212 TRP A N 1
ATOM 1485 C CA . TRP A 1 212 ? -3.111 -1.165 7.813 1.00 87.12 212 TRP A CA 1
ATOM 1486 C C . TRP A 1 212 ? -4.555 -0.873 8.209 1.00 87.12 212 TRP A C 1
ATOM 1488 O O . TRP A 1 212 ? -5.400 -1.761 8.204 1.00 87.12 212 TRP A O 1
ATOM 1498 N N . GLY A 1 213 ? -4.866 0.387 8.512 1.00 87.06 213 GLY A N 1
ATOM 1499 C CA . GLY A 1 213 ? -6.214 0.832 8.870 1.00 87.06 213 GLY A CA 1
ATOM 1500 C C . GLY A 1 213 ? -7.167 0.919 7.678 1.00 87.06 213 GLY A C 1
ATOM 1501 O O . GLY A 1 213 ? -8.360 0.663 7.834 1.00 87.06 213 GLY A O 1
ATOM 1502 N N . LEU A 1 214 ? -6.656 1.238 6.484 1.00 91.12 214 LEU A N 1
ATOM 1503 C CA . LEU A 1 214 ? -7.449 1.446 5.266 1.00 91.12 214 LEU A CA 1
ATOM 1504 C C . LEU A 1 214 ? -8.436 0.290 4.950 1.00 91.12 214 LEU A C 1
ATOM 1506 O O . LEU A 1 214 ? -9.633 0.570 4.836 1.00 91.12 214 LEU A O 1
ATOM 1510 N N . PRO A 1 215 ? -8.028 -0.999 4.912 1.00 93.62 215 PRO A N 1
ATOM 1511 C CA . PRO A 1 215 ? -8.958 -2.116 4.698 1.00 93.62 215 PRO A CA 1
ATOM 1512 C C . PRO A 1 215 ? -10.102 -2.191 5.721 1.00 93.62 215 PRO A C 1
ATOM 1514 O O . PRO A 1 215 ? -11.218 -2.601 5.394 1.00 93.62 215 PRO A O 1
ATOM 1517 N N . PHE A 1 216 ? -9.846 -1.802 6.973 1.00 93.94 216 PHE A N 1
ATOM 1518 C CA . PHE A 1 216 ? -10.866 -1.772 8.021 1.00 93.94 216 PHE A CA 1
ATOM 1519 C C . PHE A 1 216 ? -11.803 -0.577 7.848 1.00 93.94 216 PHE A C 1
ATOM 1521 O O . PHE A 1 216 ? -13.014 -0.752 7.939 1.00 93.94 216 PHE A O 1
ATOM 1528 N N . ALA A 1 217 ? -11.285 0.606 7.511 1.00 93.31 217 ALA A N 1
ATOM 1529 C CA . ALA A 1 217 ? -12.104 1.792 7.257 1.00 93.31 217 ALA A CA 1
ATOM 1530 C C . ALA A 1 217 ? -13.093 1.580 6.096 1.00 93.31 217 ALA A C 1
ATOM 1532 O O . ALA A 1 217 ? -14.271 1.940 6.194 1.00 93.31 217 ALA A O 1
ATOM 1533 N N . VAL A 1 218 ? -12.649 0.913 5.027 1.00 94.75 218 VAL A N 1
ATOM 1534 C CA . VAL A 1 218 ? -13.497 0.553 3.880 1.00 94.75 218 VAL A CA 1
ATOM 1535 C C . VAL A 1 218 ? -14.589 -0.431 4.301 1.00 94.75 218 VAL A C 1
ATOM 1537 O O . VAL A 1 218 ? -15.761 -0.239 3.977 1.00 94.75 218 VAL A O 1
ATOM 1540 N N . HIS A 1 219 ? -14.233 -1.460 5.073 1.00 96.62 219 HIS A N 1
ATOM 1541 C CA . HIS A 1 219 ? -15.194 -2.460 5.536 1.00 96.62 219 HIS A CA 1
ATOM 1542 C C . HIS A 1 219 ? -16.226 -1.873 6.515 1.00 96.62 219 HIS A C 1
ATOM 1544 O O . HIS A 1 219 ? -17.419 -2.142 6.382 1.00 96.62 219 HIS A O 1
ATOM 1550 N N . ALA A 1 220 ? -15.802 -1.012 7.446 1.00 96.12 220 ALA A N 1
ATOM 1551 C CA . ALA A 1 220 ? -16.703 -0.268 8.328 1.00 96.12 220 ALA A CA 1
ATOM 1552 C C . ALA A 1 220 ? -17.691 0.588 7.522 1.00 96.12 220 ALA A C 1
ATOM 1554 O O . ALA A 1 220 ? -18.896 0.567 7.774 1.00 96.12 220 ALA A O 1
ATOM 1555 N N . SER A 1 221 ? -17.190 1.287 6.499 1.00 95.00 221 SER A N 1
ATOM 1556 C CA . SER A 1 221 ? -18.020 2.094 5.599 1.00 95.00 221 SER A CA 1
ATOM 1557 C C . SER A 1 221 ? -19.046 1.255 4.831 1.00 95.00 221 SER A C 1
ATOM 1559 O O . SER A 1 221 ? -20.166 1.712 4.601 1.00 95.00 221 SER A O 1
ATOM 1561 N N . LEU A 1 222 ? -18.694 0.025 4.440 1.00 96.50 222 LEU A N 1
ATOM 1562 C CA . LEU A 1 222 ? -19.617 -0.911 3.792 1.00 96.50 222 LEU A CA 1
ATOM 1563 C C . LEU A 1 222 ? -20.702 -1.399 4.766 1.00 96.50 222 LEU A C 1
ATOM 1565 O O . LEU A 1 222 ? -21.879 -1.409 4.411 1.00 96.50 222 LEU A O 1
ATOM 1569 N N . HIS A 1 223 ? -20.338 -1.749 6.003 1.00 97.56 223 HIS A N 1
ATOM 1570 C CA . HIS A 1 223 ? -21.309 -2.115 7.039 1.00 97.56 223 HIS A CA 1
ATOM 1571 C C . HIS A 1 223 ? -22.302 -0.985 7.328 1.00 97.56 223 HIS A C 1
ATOM 1573 O O . HIS A 1 223 ? -23.505 -1.237 7.398 1.00 97.56 223 HIS A O 1
ATOM 1579 N N . ALA A 1 224 ? -21.823 0.258 7.418 1.00 96.19 224 ALA A N 1
ATOM 1580 C CA . ALA A 1 224 ? -22.677 1.424 7.627 1.00 96.19 224 ALA A CA 1
ATOM 1581 C C . ALA A 1 224 ? -23.686 1.610 6.480 1.00 96.19 224 ALA A C 1
ATOM 1583 O O . ALA A 1 224 ? -24.868 1.839 6.720 1.00 96.19 224 ALA A O 1
ATOM 1584 N N . GLN A 1 225 ? -23.254 1.441 5.225 1.00 95.94 225 GLN A N 1
ATOM 1585 C CA . GLN A 1 225 ? -24.145 1.505 4.056 1.00 95.94 225 GLN A CA 1
ATOM 1586 C C . GLN A 1 225 ? -25.208 0.396 4.039 1.00 95.94 225 GLN A C 1
ATOM 1588 O O . GLN A 1 225 ? -26.271 0.570 3.449 1.00 95.94 225 GLN A O 1
ATOM 1593 N N . LEU A 1 226 ? -24.939 -0.733 4.697 1.00 96.44 226 LEU A N 1
ATOM 1594 C CA . LEU A 1 226 ? -25.872 -1.849 4.856 1.00 96.44 226 LEU A CA 1
ATOM 1595 C C . LEU A 1 226 ? -26.808 -1.698 6.070 1.00 96.44 226 LEU A C 1
ATOM 1597 O O . LEU A 1 226 ? -27.597 -2.608 6.324 1.00 96.44 226 LEU A O 1
ATOM 1601 N N . GLY A 1 227 ? -26.704 -0.607 6.840 1.00 96.31 227 GLY A N 1
ATOM 1602 C CA . GLY A 1 227 ? -27.452 -0.415 8.089 1.00 96.31 227 GLY A CA 1
ATOM 1603 C C . GLY A 1 227 ? -27.027 -1.365 9.215 1.00 96.31 227 GLY A C 1
ATOM 1604 O O . GLY A 1 227 ? -27.822 -1.681 10.098 1.00 96.31 227 GLY A O 1
ATOM 1605 N N . ARG A 1 228 ? -25.793 -1.882 9.160 1.00 96.56 228 ARG A N 1
ATOM 1606 C CA . ARG A 1 228 ? -25.211 -2.790 10.160 1.00 96.56 228 ARG A CA 1
ATOM 1607 C C . ARG A 1 228 ? -24.379 -1.998 11.164 1.00 96.56 228 ARG A C 1
ATOM 1609 O O . ARG A 1 228 ? -23.151 -2.060 11.152 1.00 96.56 228 ARG A O 1
ATOM 1616 N N . ASP A 1 229 ? -25.054 -1.194 11.979 1.00 94.94 229 ASP A N 1
ATOM 1617 C CA . ASP A 1 229 ? -24.412 -0.164 12.806 1.00 94.94 229 ASP A CA 1
ATOM 1618 C C . ASP A 1 229 ? -23.447 -0.736 13.856 1.00 94.94 229 ASP A C 1
ATOM 1620 O O . ASP A 1 229 ? -22.385 -0.161 14.099 1.00 94.94 229 ASP A O 1
ATOM 1624 N N . ALA A 1 230 ? -23.784 -1.878 14.467 1.00 92.69 230 ALA A N 1
ATOM 1625 C CA . ALA A 1 230 ? -22.935 -2.516 15.474 1.00 92.69 230 ALA A CA 1
ATOM 1626 C C . ALA A 1 230 ? -21.616 -3.005 14.859 1.00 92.69 230 ALA A C 1
ATOM 1628 O O . ALA A 1 230 ? -20.539 -2.713 15.377 1.00 92.69 230 ALA A O 1
ATOM 1629 N N . GLU A 1 231 ? -21.695 -3.681 13.715 1.00 94.00 231 GLU A N 1
ATOM 1630 C CA . GLU A 1 231 ? -20.534 -4.158 12.972 1.00 94.00 231 GLU A CA 1
ATOM 1631 C C . GLU A 1 231 ? -19.717 -2.996 12.399 1.00 94.00 231 GLU A C 1
ATOM 1633 O O . GLU A 1 231 ? -18.491 -3.004 12.492 1.00 94.00 231 GLU A O 1
ATOM 1638 N N . ALA A 1 232 ? -20.378 -1.965 11.859 1.00 94.75 232 ALA A N 1
ATOM 1639 C CA . ALA A 1 232 ? -19.710 -0.765 11.362 1.00 94.75 232 ALA A CA 1
ATOM 1640 C C . ALA A 1 232 ? -18.872 -0.102 12.459 1.00 94.75 232 ALA A C 1
ATOM 1642 O O . ALA A 1 232 ? -17.704 0.218 12.235 1.00 94.75 232 ALA A O 1
ATOM 1643 N N . ARG A 1 233 ? -19.446 0.049 13.659 1.00 90.56 233 ARG A N 1
ATOM 1644 C CA . ARG A 1 233 ? -18.761 0.601 14.828 1.00 90.56 233 ARG A CA 1
ATOM 1645 C C . ARG A 1 233 ? -17.561 -0.238 15.235 1.00 90.56 233 ARG A C 1
ATOM 1647 O O . ARG A 1 233 ? -16.476 0.307 15.431 1.00 90.56 233 ARG A O 1
ATOM 1654 N N . ASP A 1 234 ? -17.742 -1.546 15.375 1.00 87.12 234 ASP A N 1
ATOM 1655 C CA . ASP A 1 234 ? -16.684 -2.425 15.867 1.00 87.12 234 ASP A CA 1
ATOM 1656 C C . ASP A 1 234 ? -15.507 -2.471 14.875 1.00 87.12 234 ASP A C 1
ATOM 1658 O O . ASP A 1 234 ? -14.350 -2.356 15.280 1.00 87.12 234 ASP A O 1
ATOM 1662 N N . VAL A 1 235 ? -15.782 -2.511 13.567 1.00 89.94 235 VAL A N 1
ATOM 1663 C CA . VAL A 1 235 ? -14.741 -2.458 12.529 1.00 89.94 235 VAL A CA 1
ATOM 1664 C C . VAL A 1 235 ? -14.080 -1.074 12.450 1.00 89.94 235 VAL A C 1
ATOM 1666 O O . VAL A 1 235 ? -12.862 -0.993 12.279 1.00 89.94 235 VAL A O 1
ATOM 1669 N N . ALA A 1 236 ? -14.833 0.019 12.625 1.00 86.88 236 ALA A N 1
ATOM 1670 C CA . ALA A 1 236 ? -14.275 1.374 12.661 1.00 86.88 236 ALA A CA 1
ATOM 1671 C C . ALA A 1 236 ? -13.287 1.556 13.824 1.00 86.88 236 ALA A C 1
ATOM 1673 O O . ALA A 1 236 ? -12.226 2.152 13.647 1.00 86.88 236 ALA A O 1
ATOM 1674 N N . ARG A 1 237 ? -13.582 0.981 14.997 1.00 83.12 237 ARG A N 1
ATOM 1675 C CA . ARG A 1 237 ? -12.658 0.980 16.143 1.00 83.12 237 ARG A CA 1
ATOM 1676 C C . ARG A 1 237 ? -11.354 0.260 15.825 1.00 83.12 237 ARG A C 1
ATOM 1678 O O . ARG A 1 237 ? -10.290 0.780 16.143 1.00 83.12 237 ARG A O 1
ATOM 1685 N N . VAL A 1 238 ? -11.421 -0.883 15.138 1.00 83.69 238 VAL A N 1
ATOM 1686 C CA . VAL A 1 238 ? -10.214 -1.597 14.687 1.00 83.69 238 VAL A CA 1
ATOM 1687 C C . VAL A 1 238 ? -9.421 -0.759 13.682 1.00 83.69 238 VAL A C 1
ATOM 1689 O O . VAL A 1 238 ? -8.200 -0.708 13.774 1.00 83.69 238 VAL A O 1
ATOM 1692 N N . ALA A 1 239 ? -10.080 -0.062 12.753 1.00 85.56 239 ALA A N 1
ATOM 1693 C CA . ALA A 1 239 ? -9.396 0.827 11.812 1.00 85.56 239 ALA A CA 1
ATOM 1694 C C . ALA A 1 239 ? -8.613 1.938 12.535 1.00 85.56 239 ALA A C 1
ATOM 1696 O O . ALA A 1 239 ? -7.448 2.184 12.225 1.00 85.56 239 ALA A O 1
ATOM 1697 N N . LEU A 1 240 ? -9.234 2.570 13.535 1.00 80.56 240 LEU A N 1
ATOM 1698 C CA . LEU A 1 240 ? -8.636 3.642 14.339 1.00 80.56 240 LEU A CA 1
ATOM 1699 C C . LEU A 1 240 ? -7.601 3.138 15.358 1.00 80.56 240 LEU A C 1
ATOM 1701 O O . LEU A 1 240 ? -6.778 3.914 15.847 1.00 80.56 240 LEU A O 1
ATOM 1705 N N . SER A 1 241 ? -7.599 1.836 15.653 1.00 76.25 241 SER A N 1
ATOM 1706 C CA . SER A 1 241 ? -6.549 1.192 16.440 1.00 76.25 241 SER A CA 1
ATOM 1707 C C . SER A 1 241 ? -5.290 0.887 15.618 1.00 76.25 241 SER A C 1
ATOM 1709 O O . SER A 1 241 ? -4.315 0.385 16.178 1.00 76.25 241 SER A O 1
ATOM 1711 N N . LYS A 1 242 ? -5.282 1.142 14.303 1.00 81.44 242 LYS A N 1
ATOM 1712 C CA . LYS A 1 242 ? -4.080 1.077 13.454 1.00 81.44 242 LYS A CA 1
ATOM 1713 C C . LYS A 1 242 ? -3.374 2.438 13.421 1.00 81.44 242 LYS A C 1
ATOM 1715 O O . LYS A 1 242 ? -3.957 3.438 13.850 1.00 81.44 242 LYS A O 1
ATOM 1720 N N . PRO A 1 243 ? -2.105 2.521 12.978 1.00 80.25 243 PRO A N 1
ATOM 1721 C CA . PRO A 1 243 ? -1.448 3.813 12.791 1.00 80.25 243 PRO A CA 1
ATOM 1722 C C . PRO A 1 243 ? -2.268 4.690 11.838 1.00 80.25 243 PRO A C 1
ATOM 1724 O O . PRO A 1 243 ? -2.617 4.237 10.750 1.00 80.25 243 PRO A O 1
ATOM 1727 N N . LEU A 1 244 ? -2.601 5.928 12.210 1.00 79.06 244 LEU A N 1
ATOM 1728 C CA . LEU A 1 244 ? -3.561 6.723 11.425 1.00 79.06 244 LEU A CA 1
ATOM 1729 C C . LEU A 1 244 ? -3.063 7.033 10.005 1.00 79.06 244 LEU A C 1
ATOM 1731 O O . LEU A 1 244 ? -3.864 7.108 9.077 1.00 79.06 244 LEU A O 1
ATOM 1735 N N . TRP A 1 245 ? -1.746 7.133 9.800 1.00 80.44 245 TRP A N 1
ATOM 1736 C CA . TRP A 1 245 ? -1.154 7.298 8.467 1.00 80.44 245 TRP A CA 1
ATOM 1737 C C . TRP A 1 245 ? -1.428 6.112 7.540 1.00 80.44 245 TRP A C 1
ATOM 1739 O O . TRP A 1 245 ? -1.330 6.263 6.329 1.00 80.44 245 TRP A O 1
ATOM 1749 N N . SER A 1 246 ? -1.825 4.953 8.068 1.00 86.06 246 SER A N 1
ATOM 1750 C CA . SER A 1 246 ? -2.176 3.764 7.283 1.00 86.06 246 SER A CA 1
ATOM 1751 C C . SER A 1 246 ? -3.629 3.760 6.782 1.00 86.06 246 SER A C 1
ATOM 1753 O O . SER A 1 246 ? -4.068 2.791 6.160 1.00 86.06 246 SER A O 1
ATOM 1755 N N . LEU A 1 247 ? -4.398 4.822 7.054 1.00 84.50 247 LEU A N 1
ATOM 1756 C CA . LEU A 1 247 ? -5.790 4.966 6.614 1.00 84.50 247 LEU A CA 1
ATOM 1757 C C . LEU A 1 247 ? -5.926 5.398 5.145 1.00 84.50 247 LEU A C 1
ATOM 1759 O O . LEU A 1 247 ? -7.043 5.472 4.638 1.00 84.50 247 LEU A O 1
ATOM 1763 N N . GLY A 1 248 ? -4.825 5.681 4.442 1.00 84.12 248 GLY A N 1
ATOM 1764 C CA . GLY A 1 248 ? -4.866 6.143 3.056 1.00 84.12 248 GLY A CA 1
ATOM 1765 C C . GLY A 1 248 ? -5.750 7.384 2.893 1.00 84.12 248 GLY A C 1
ATOM 1766 O O . GLY A 1 248 ? -5.618 8.348 3.646 1.00 84.12 248 GLY A O 1
ATOM 1767 N N . ALA A 1 249 ? -6.690 7.352 1.944 1.00 74.31 249 ALA A N 1
ATOM 1768 C CA . ALA A 1 249 ? -7.634 8.453 1.724 1.00 74.31 249 ALA A CA 1
ATOM 1769 C C . ALA A 1 249 ? -8.541 8.732 2.940 1.00 74.31 249 ALA A C 1
ATOM 1771 O O . ALA A 1 249 ? -8.948 9.874 3.146 1.00 74.31 249 ALA A O 1
ATOM 1772 N N . PHE A 1 250 ? -8.795 7.733 3.799 1.00 68.38 250 PHE A N 1
ATOM 1773 C CA . PHE A 1 250 ? -9.541 7.936 5.047 1.00 68.38 250 PHE A CA 1
ATOM 1774 C C . PHE A 1 250 ? -8.757 8.719 6.108 1.00 68.38 250 PHE A C 1
ATOM 1776 O O . PHE A 1 250 ? -9.328 9.097 7.126 1.00 68.38 250 PHE A O 1
ATOM 1783 N N . GLY A 1 251 ? -7.469 8.986 5.874 1.00 59.94 251 GLY A N 1
ATOM 1784 C CA . GLY A 1 251 ? -6.673 9.892 6.696 1.00 59.94 251 GLY A CA 1
ATOM 1785 C C . GLY A 1 251 ? -7.023 11.373 6.503 1.00 59.94 251 GLY A C 1
ATOM 1786 O O . GLY A 1 251 ? -6.603 12.194 7.313 1.00 59.94 251 GLY A O 1
ATOM 1787 N N . ALA A 1 252 ? -7.790 11.742 5.468 1.00 71.62 252 ALA A N 1
ATOM 1788 C CA . ALA A 1 252 ? -8.281 13.114 5.331 1.00 71.62 252 ALA A CA 1
ATOM 1789 C C . ALA A 1 252 ? -9.138 13.503 6.557 1.00 71.62 252 ALA A C 1
ATOM 1791 O O . ALA A 1 252 ? -9.903 12.657 7.032 1.00 71.62 252 ALA A O 1
ATOM 1792 N N . PRO A 1 253 ? -9.049 14.744 7.076 1.00 70.50 253 PRO A N 1
ATOM 1793 C CA . PRO A 1 253 ? -9.705 15.135 8.329 1.00 70.50 253 PRO A CA 1
ATOM 1794 C C . PRO A 1 253 ? -11.203 14.819 8.379 1.00 70.50 253 PRO A C 1
ATOM 1796 O O . PRO A 1 253 ? -11.716 14.368 9.402 1.00 70.50 253 PRO A O 1
ATOM 1799 N N . GLU A 1 254 ? -11.904 15.009 7.264 1.00 73.81 254 GLU A N 1
ATOM 1800 C CA . GLU A 1 254 ? -13.339 14.767 7.129 1.00 73.81 254 GLU A CA 1
ATOM 1801 C C . GLU A 1 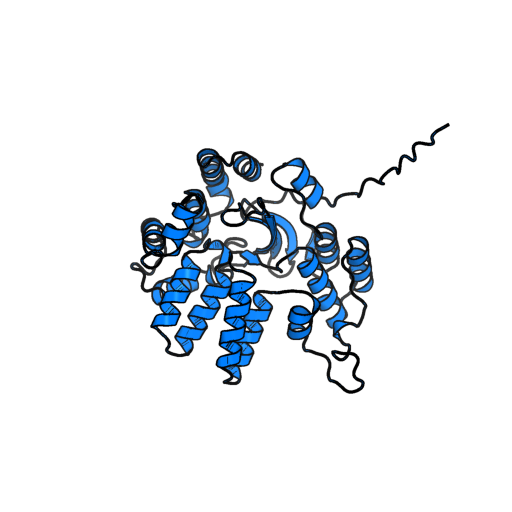254 ? -13.658 13.270 7.172 1.00 73.81 254 GLU A C 1
ATOM 1803 O O . GLU A 1 254 ? -14.598 12.842 7.844 1.00 73.81 254 GLU A O 1
ATOM 1808 N N . CYS A 1 255 ? -12.855 12.454 6.486 1.00 78.06 255 CYS A N 1
ATOM 1809 C CA . CYS A 1 255 ? -13.006 11.003 6.488 1.00 78.06 255 CYS A CA 1
ATOM 1810 C C . CYS A 1 255 ? -12.653 10.401 7.851 1.00 78.06 255 CYS A C 1
ATOM 1812 O O . CYS A 1 255 ? -13.337 9.488 8.316 1.00 78.06 255 CYS A O 1
ATOM 1814 N N . LEU A 1 256 ? -11.628 10.938 8.510 1.00 77.44 256 LEU A N 1
ATOM 1815 C CA . LEU A 1 256 ? -11.211 10.517 9.837 1.00 77.44 256 LEU A CA 1
ATOM 1816 C C . LEU A 1 256 ? -12.275 10.867 10.887 1.00 77.44 256 LEU A C 1
ATOM 1818 O O . LEU A 1 256 ? -12.609 10.021 11.716 1.00 77.44 256 LEU A O 1
ATOM 1822 N N . ALA A 1 257 ? -12.871 12.062 10.806 1.00 77.50 257 ALA A N 1
ATOM 1823 C CA . ALA A 1 257 ? -14.006 12.442 11.646 1.00 77.50 257 ALA A CA 1
ATOM 1824 C C . ALA A 1 257 ? -15.208 11.514 11.421 1.00 77.50 257 ALA A C 1
ATOM 1826 O O . ALA A 1 257 ? -15.788 11.002 12.377 1.00 77.50 257 ALA A O 1
ATOM 1827 N N . ARG A 1 258 ? -15.532 11.201 10.160 1.00 83.62 258 ARG A N 1
ATOM 1828 C CA . ARG A 1 258 ? -16.609 10.257 9.834 1.00 83.62 258 ARG A CA 1
ATOM 1829 C C . ARG A 1 258 ? -16.354 8.860 10.402 1.00 83.62 258 ARG A C 1
ATOM 1831 O O . ARG A 1 258 ? -17.278 8.206 10.881 1.00 83.62 258 ARG A O 1
ATOM 1838 N N . LEU A 1 259 ? -15.111 8.390 10.358 1.00 84.62 259 LEU A N 1
ATOM 1839 C CA . LEU A 1 259 ? -14.733 7.096 10.917 1.00 84.62 259 LEU A CA 1
ATOM 1840 C C . LEU A 1 259 ? -14.814 7.096 12.454 1.00 84.62 259 LEU A C 1
ATOM 1842 O O . LEU A 1 259 ? -15.258 6.112 13.042 1.00 84.62 259 LEU A O 1
ATOM 1846 N N . ALA A 1 260 ? -14.456 8.209 13.100 1.00 82.62 260 ALA A N 1
ATOM 1847 C CA . ALA A 1 260 ? -14.610 8.400 14.542 1.00 82.62 260 ALA A CA 1
ATOM 1848 C C . ALA A 1 260 ? -16.087 8.430 14.981 1.00 82.62 260 ALA A C 1
ATOM 1850 O O . ALA A 1 260 ? -16.430 7.827 15.999 1.00 82.62 260 ALA A O 1
ATOM 1851 N N . GLU A 1 261 ? -16.966 9.057 14.191 1.00 85.62 261 GLU A N 1
ATOM 1852 C CA . GLU A 1 261 ? -18.421 9.014 14.393 1.00 85.62 261 GLU A CA 1
ATOM 1853 C C . GLU A 1 261 ? -18.953 7.579 14.324 1.00 85.62 261 GLU A C 1
ATOM 1855 O O . GLU A 1 261 ? -19.684 7.151 15.217 1.00 85.62 261 GLU A O 1
ATOM 1860 N N . LEU A 1 262 ? -18.554 6.811 13.299 1.00 87.69 262 LEU A N 1
ATOM 1861 C CA . LEU A 1 262 ? -18.932 5.398 13.177 1.00 87.69 262 LEU A CA 1
ATOM 1862 C C . LEU A 1 262 ? -18.462 4.591 14.391 1.00 87.69 262 LEU A C 1
ATOM 1864 O O . LEU A 1 262 ? -19.218 3.781 14.921 1.00 87.69 262 LEU A O 1
ATOM 1868 N N . ALA A 1 263 ? -17.245 4.847 14.873 1.00 85.44 263 ALA A N 1
ATOM 1869 C CA . ALA A 1 263 ? -16.687 4.212 16.066 1.00 85.44 263 ALA A CA 1
ATOM 1870 C C . ALA A 1 263 ? -17.360 4.651 17.386 1.00 85.44 263 ALA A C 1
ATOM 1872 O O . ALA A 1 263 ? -17.112 4.031 18.432 1.00 85.44 263 ALA A O 1
ATOM 1873 N N . GLN A 1 264 ? -18.225 5.673 17.337 1.00 83.94 264 GLN A N 1
ATOM 1874 C CA . GLN A 1 264 ? -18.889 6.300 18.482 1.00 83.94 264 GLN A CA 1
ATOM 1875 C C . GLN A 1 264 ? -17.885 6.812 19.523 1.00 83.94 264 GLN A C 1
ATOM 1877 O O . GLN A 1 264 ? -18.056 6.599 20.725 1.00 83.94 264 GLN A O 1
ATOM 1882 N N . TYR A 1 265 ? -16.801 7.436 19.057 1.00 71.69 265 TYR A N 1
ATOM 1883 C CA . TYR A 1 265 ? -15.853 8.118 19.931 1.00 71.69 265 TYR A CA 1
ATOM 1884 C C . TYR A 1 265 ? -16.261 9.573 20.154 1.00 71.69 265 TYR A C 1
ATOM 1886 O O . TYR A 1 265 ? -16.627 10.270 19.212 1.00 71.69 265 TYR A O 1
ATOM 1894 N N . GLU A 1 266 ? -16.148 10.029 21.402 1.00 63.69 266 GLU A N 1
ATOM 1895 C CA . GLU A 1 266 ? -16.422 11.408 21.798 1.00 63.69 266 GLU A CA 1
ATOM 1896 C C . GLU A 1 266 ? -15.122 12.059 22.310 1.00 63.69 266 GLU A C 1
ATOM 1898 O O . GLU A 1 266 ? -14.507 11.516 23.234 1.00 63.69 266 GLU A O 1
ATOM 1903 N N . PRO A 1 267 ? -14.678 13.196 21.739 1.00 56.06 267 PRO A N 1
ATOM 1904 C CA . PRO A 1 267 ? -15.271 13.898 20.594 1.00 56.06 267 PRO A CA 1
ATOM 1905 C C . PRO A 1 267 ? -15.009 13.192 19.245 1.00 56.06 267 PRO A C 1
ATOM 1907 O O . PRO A 1 267 ? -13.983 12.537 19.094 1.00 56.06 267 PRO A O 1
ATOM 1910 N N . PRO A 1 268 ? -15.849 13.376 18.207 1.00 54.66 268 PRO A N 1
ATOM 1911 C CA . PRO A 1 268 ? -15.616 12.810 16.869 1.00 54.66 268 PRO A CA 1
ATOM 1912 C C . PRO A 1 268 ? -14.461 13.489 16.111 1.00 54.66 268 PRO A C 1
ATOM 1914 O O . PRO A 1 268 ? -14.136 13.104 14.990 1.00 54.66 268 PRO A O 1
ATOM 1917 N N . ARG A 1 269 ? -13.828 14.516 16.699 1.00 57.94 269 ARG A N 1
ATOM 1918 C CA . ARG A 1 269 ? -12.629 15.150 16.146 1.00 57.94 269 ARG A CA 1
ATOM 1919 C C . ARG A 1 269 ? -11.377 14.584 16.810 1.00 57.94 269 ARG A C 1
ATOM 1921 O O . ARG A 1 269 ? -11.241 14.718 18.027 1.00 57.94 269 ARG A O 1
ATOM 1928 N N . PRO A 1 270 ? -10.439 14.040 16.022 1.00 52.47 270 PRO A N 1
ATOM 1929 C CA . PRO A 1 270 ? -9.144 13.630 16.531 1.00 52.47 270 PRO A CA 1
ATOM 1930 C C . PRO A 1 270 ? -8.440 14.800 17.224 1.00 52.47 270 PRO A C 1
ATOM 1932 O O . PRO A 1 270 ? -8.242 15.867 16.650 1.00 52.47 270 PRO A O 1
ATOM 1935 N N . SER A 1 271 ? -8.079 14.592 18.479 1.00 53.34 271 SER A N 1
ATOM 1936 C CA . SER A 1 271 ? -7.322 15.504 19.330 1.00 53.34 271 SER A CA 1
ATOM 1937 C C . SER A 1 271 ? -6.269 14.710 20.104 1.00 53.34 271 SER A C 1
ATOM 1939 O O . SER A 1 271 ? -6.275 13.474 20.113 1.00 53.34 271 SER A O 1
ATOM 1941 N N . ARG A 1 272 ? -5.367 15.408 20.798 1.00 51.25 272 ARG A N 1
ATOM 1942 C CA . ARG A 1 272 ? -4.397 14.762 21.695 1.00 51.25 272 ARG A CA 1
ATOM 1943 C C . ARG A 1 272 ? -5.083 13.896 22.759 1.00 51.25 272 ARG A C 1
ATOM 1945 O O . ARG A 1 272 ? -4.642 12.785 23.030 1.00 51.25 272 ARG A O 1
ATOM 1952 N N . GLU A 1 273 ? -6.178 14.394 23.322 1.00 52.47 273 GLU A N 1
ATOM 1953 C CA . GLU A 1 273 ? -6.981 13.715 24.346 1.00 52.47 273 GLU A CA 1
ATOM 1954 C C . GLU A 1 273 ? -7.754 12.525 23.757 1.00 52.47 273 GLU A C 1
ATOM 1956 O O . GLU A 1 273 ? -7.811 11.452 24.358 1.00 52.47 273 GLU A O 1
A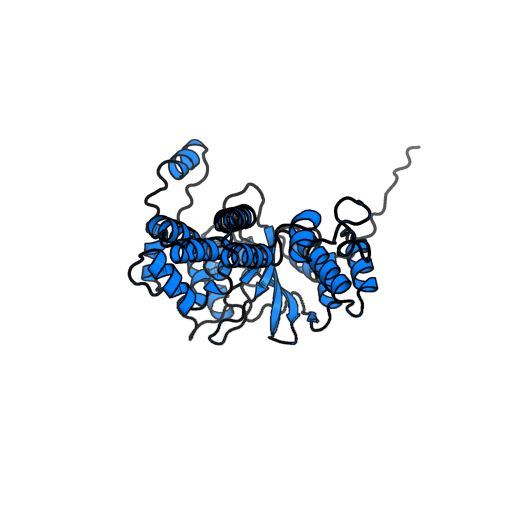TOM 1961 N N . TRP A 1 274 ? -8.270 12.685 22.535 1.00 55.78 274 TRP A N 1
ATOM 1962 C CA . TRP A 1 274 ? -8.948 11.633 21.783 1.00 55.78 274 TRP A CA 1
ATOM 1963 C C . TRP A 1 274 ? -8.030 10.442 21.507 1.00 55.78 274 TRP A C 1
ATOM 1965 O O . TRP A 1 274 ? -8.432 9.303 21.722 1.00 55.78 274 TRP A O 1
ATOM 1975 N N . TYR A 1 275 ? -6.782 10.679 21.088 1.00 52.41 275 TYR A N 1
ATOM 1976 C CA . TYR A 1 275 ? -5.857 9.585 20.775 1.00 52.41 275 TYR A CA 1
ATOM 1977 C C . TYR A 1 275 ? -5.531 8.728 22.004 1.00 52.41 275 TYR A C 1
ATOM 1979 O O . TYR A 1 275 ? -5.448 7.503 21.904 1.00 52.41 275 TYR A O 1
ATOM 1987 N N . GLY A 1 276 ? -5.424 9.360 23.179 1.00 50.56 276 GLY A N 1
ATOM 1988 C CA . GLY A 1 276 ? -5.333 8.649 24.453 1.00 50.56 276 GLY A CA 1
ATOM 1989 C C . GLY A 1 276 ? -6.579 7.796 24.722 1.00 50.56 276 GLY A C 1
ATOM 1990 O O . GLY A 1 276 ? -6.463 6.616 25.041 1.00 50.56 276 GLY A O 1
ATOM 1991 N N . ALA A 1 277 ? -7.778 8.354 24.533 1.00 48.75 277 ALA A N 1
ATOM 1992 C CA . ALA A 1 277 ? -9.044 7.669 24.804 1.00 48.75 277 ALA A CA 1
ATOM 1993 C C . ALA A 1 277 ? -9.338 6.491 23.852 1.00 48.75 277 ALA A C 1
ATOM 1995 O O . ALA A 1 277 ? -9.709 5.411 24.312 1.00 48.75 277 ALA A O 1
ATOM 1996 N N . VAL A 1 278 ? -9.128 6.653 22.541 1.00 49.22 278 VAL A N 1
ATOM 1997 C CA . VAL A 1 278 ? -9.393 5.631 21.505 1.00 49.22 278 VAL A CA 1
ATOM 1998 C C . VAL A 1 278 ? -8.637 4.333 21.760 1.00 49.22 278 VAL A C 1
ATOM 2000 O O . VAL A 1 278 ? -9.189 3.246 21.594 1.00 49.22 278 VAL A O 1
ATOM 2003 N N . ARG A 1 279 ? -7.394 4.434 22.230 1.00 53.66 279 ARG A N 1
ATOM 2004 C CA . ARG A 1 279 ? -6.535 3.277 22.502 1.00 53.66 279 ARG A CA 1
ATOM 2005 C C . ARG A 1 279 ? -6.658 2.746 23.940 1.00 53.66 279 ARG A C 1
ATOM 2007 O O . ARG A 1 279 ? -6.138 1.674 24.236 1.00 53.66 279 ARG A O 1
ATOM 2014 N N . HIS A 1 280 ? -7.378 3.446 24.823 1.00 40.03 280 HIS A N 1
ATOM 2015 C CA . HIS A 1 280 ? -7.820 2.917 26.120 1.00 40.03 280 HIS A CA 1
ATOM 2016 C C . HIS A 1 280 ? -9.120 2.088 26.019 1.00 40.03 280 HIS A C 1
ATOM 2018 O O . HIS A 1 280 ? -9.408 1.316 26.934 1.00 40.03 280 HIS A O 1
ATOM 2024 N N . ILE A 1 281 ? -9.877 2.180 24.914 1.00 37.47 281 ILE A N 1
ATOM 2025 C CA . ILE A 1 281 ? -11.172 1.492 24.702 1.00 37.47 281 ILE A CA 1
ATOM 2026 C C . ILE A 1 281 ? -11.003 0.051 24.150 1.00 37.47 281 ILE A C 1
ATOM 2028 O O . ILE A 1 281 ? -11.892 -0.493 23.499 1.00 37.47 281 ILE A O 1
ATOM 2032 N N . ASP A 1 282 ? -9.922 -0.654 24.503 1.00 37.72 282 ASP A N 1
ATOM 2033 C CA . ASP A 1 282 ? -9.849 -2.121 24.355 1.00 37.72 282 ASP A CA 1
ATOM 2034 C C . ASP A 1 282 ? -10.678 -2.830 25.446 1.00 37.72 282 ASP A C 1
ATOM 2036 O O . ASP A 1 282 ? -10.194 -3.595 26.282 1.00 37.72 282 ASP A O 1
ATOM 2040 N N . GLY A 1 283 ? -11.988 -2.586 25.403 1.00 33.28 283 GLY A N 1
ATOM 2041 C CA . GLY A 1 283 ? -13.042 -3.290 26.132 1.00 33.28 283 GLY A CA 1
ATOM 2042 C C . GLY A 1 283 ? -13.529 -4.555 25.415 1.00 33.28 283 GLY A C 1
ATOM 2043 O O . GLY A 1 283 ? -14.721 -4.843 25.436 1.00 33.28 283 GLY A O 1
ATOM 2044 N N . GLY A 1 284 ? -12.625 -5.302 24.773 1.00 29.75 284 GLY A N 1
ATOM 2045 C CA . GLY A 1 284 ? -12.913 -6.606 24.149 1.00 29.75 284 GLY A CA 1
ATOM 2046 C C . GLY A 1 284 ? -11.761 -7.620 24.219 1.00 29.75 284 GLY A C 1
ATOM 2047 O O . GLY A 1 284 ? -11.879 -8.735 23.719 1.00 29.75 284 GLY A O 1
ATOM 2048 N N . GLY A 1 285 ? -10.641 -7.262 24.855 1.00 30.66 285 GLY A N 1
ATOM 2049 C CA . GLY A 1 285 ? -9.386 -8.023 24.839 1.00 30.66 285 GLY A CA 1
ATOM 2050 C C . GLY A 1 285 ? -9.187 -9.017 25.985 1.00 30.66 285 GLY A C 1
ATOM 2051 O O . GLY A 1 285 ? -8.044 -9.370 26.274 1.00 30.66 285 GLY A O 1
ATOM 2052 N N . GLY A 1 286 ? -10.251 -9.483 26.647 1.00 29.41 286 GLY A N 1
ATOM 2053 C CA . GLY A 1 286 ? -10.134 -10.433 27.762 1.00 29.41 286 GLY A CA 1
ATOM 2054 C C . GLY A 1 286 ? -9.411 -11.739 27.399 1.00 29.41 286 GLY A C 1
ATOM 2055 O O . GLY A 1 286 ? -8.771 -12.333 28.258 1.00 29.41 286 GLY A O 1
ATOM 2056 N N . SER A 1 287 ? -9.438 -12.165 26.128 1.00 35.16 287 SER A N 1
ATOM 2057 C CA . SER A 1 287 ? -8.802 -13.422 25.701 1.00 35.16 287 SER A CA 1
ATOM 2058 C C . SER A 1 287 ? -7.424 -13.252 25.052 1.00 35.16 287 SER A C 1
ATOM 2060 O O . SER A 1 287 ? -6.585 -14.134 25.206 1.00 35.16 287 SER A O 1
ATOM 2062 N N . ILE A 1 288 ? -7.142 -12.136 24.368 1.00 32.09 288 ILE A N 1
ATOM 2063 C CA . ILE A 1 288 ? -5.848 -11.923 23.689 1.00 32.09 288 ILE A CA 1
ATOM 2064 C C . ILE A 1 288 ? -4.788 -11.425 24.676 1.00 32.09 288 ILE A C 1
ATOM 2066 O O . ILE A 1 288 ? -3.656 -11.895 24.636 1.00 32.09 288 ILE A O 1
ATOM 2070 N N . ARG A 1 289 ? -5.158 -10.547 25.619 1.00 35.50 289 ARG A N 1
ATOM 2071 C CA . ARG A 1 289 ? -4.252 -10.052 26.671 1.00 35.50 289 ARG A CA 1
ATOM 2072 C C . ARG A 1 289 ? -3.871 -11.162 27.656 1.00 35.50 289 ARG A C 1
ATOM 2074 O O . ARG A 1 289 ? -2.709 -11.269 28.035 1.00 35.50 289 ARG A O 1
ATOM 2081 N N . ALA A 1 290 ? -4.837 -12.021 27.998 1.00 35.25 290 ALA A N 1
ATOM 2082 C CA . ALA A 1 290 ? -4.613 -13.214 28.813 1.00 35.25 290 ALA A CA 1
ATOM 2083 C C . ALA A 1 290 ? -3.720 -14.233 28.088 1.00 35.25 290 ALA A C 1
ATOM 2085 O O . ALA A 1 290 ? -2.725 -14.673 28.652 1.00 35.25 290 ALA A O 1
ATOM 2086 N N . ARG A 1 291 ? -3.986 -14.514 26.804 1.00 32.44 291 ARG A N 1
ATOM 2087 C CA . ARG A 1 291 ? -3.153 -15.413 25.988 1.00 32.44 291 ARG A CA 1
ATOM 2088 C C . ARG A 1 291 ? -1.739 -14.885 25.742 1.00 32.44 291 ARG A C 1
ATOM 2090 O O . ARG A 1 291 ? -0.798 -15.667 25.766 1.00 32.44 291 ARG A O 1
ATOM 2097 N N . ALA A 1 292 ? -1.567 -13.581 25.528 1.00 32.41 292 ALA A N 1
ATOM 2098 C CA . ALA A 1 292 ? -0.248 -12.960 25.405 1.00 32.41 292 ALA A CA 1
ATOM 2099 C C . ALA A 1 292 ? 0.546 -13.081 26.717 1.00 32.41 292 ALA A C 1
ATOM 2101 O O . ALA A 1 292 ? 1.709 -13.470 26.688 1.00 32.41 292 ALA A O 1
ATOM 2102 N N . SER A 1 293 ? -0.107 -12.858 27.863 1.00 34.50 293 SER A N 1
ATOM 2103 C CA . SER A 1 293 ? 0.497 -13.040 29.188 1.00 34.50 293 SER A CA 1
ATOM 2104 C C . SER A 1 293 ? 0.829 -14.506 29.508 1.00 34.50 293 SER A C 1
ATOM 2106 O O . SER A 1 293 ? 1.873 -14.766 30.096 1.00 34.50 293 SER A O 1
ATOM 2108 N N . GLU A 1 294 ? -0.018 -15.466 29.117 1.00 34.72 294 GLU A N 1
ATOM 2109 C CA . GLU A 1 294 ? 0.223 -16.912 29.287 1.00 34.72 294 GLU A CA 1
ATOM 2110 C C . GLU A 1 294 ? 1.351 -17.435 28.383 1.00 34.72 294 GLU A C 1
ATOM 2112 O O . GLU A 1 294 ? 2.065 -18.362 28.756 1.00 34.72 294 GLU A O 1
ATOM 2117 N N . MET A 1 295 ? 1.545 -16.820 27.211 1.00 32.31 295 MET A N 1
ATOM 2118 C CA . MET A 1 295 ? 2.619 -17.145 26.263 1.00 32.31 295 MET A CA 1
ATOM 2119 C C . MET A 1 295 ? 3.917 -16.352 26.495 1.00 32.31 295 MET A C 1
ATOM 2121 O O . MET A 1 295 ? 4.847 -16.471 25.700 1.00 32.31 295 MET A O 1
ATOM 2125 N N . GLY A 1 296 ? 4.000 -15.527 27.546 1.00 27.39 296 GLY A N 1
ATOM 2126 C CA . GLY A 1 296 ? 5.180 -14.697 27.826 1.00 27.39 296 GLY A CA 1
ATOM 2127 C C . GLY A 1 296 ? 5.451 -13.607 26.778 1.00 27.39 296 GLY A C 1
ATOM 2128 O O . GLY A 1 296 ? 6.561 -13.084 26.703 1.00 27.39 296 GLY A O 1
ATOM 2129 N N . LEU A 1 297 ? 4.454 -13.262 25.959 1.00 30.70 297 LEU A N 1
ATOM 2130 C CA . LEU A 1 297 ? 4.527 -12.166 25.000 1.00 30.70 297 LEU A CA 1
ATOM 2131 C C . LEU A 1 297 ? 4.269 -10.847 25.744 1.00 30.70 297 LEU A C 1
ATOM 2133 O O . LEU A 1 297 ? 3.282 -10.749 26.480 1.00 30.70 297 LEU A O 1
ATOM 2137 N N . PRO A 1 298 ? 5.117 -9.817 25.576 1.00 30.98 298 PRO A N 1
ATOM 2138 C CA . PRO A 1 298 ? 4.934 -8.555 26.277 1.00 30.98 298 PRO A CA 1
ATOM 2139 C C . PRO A 1 298 ? 3.578 -7.946 25.911 1.00 30.98 298 PRO A C 1
ATOM 2141 O O . PRO A 1 298 ? 3.265 -7.750 24.734 1.00 30.98 298 PRO A O 1
ATOM 2144 N N . ALA A 1 299 ? 2.769 -7.662 26.935 1.00 34.66 299 ALA A N 1
ATOM 2145 C CA . ALA A 1 299 ? 1.519 -6.935 26.795 1.00 34.66 299 ALA A CA 1
ATOM 2146 C C . ALA A 1 299 ? 1.828 -5.600 26.112 1.00 34.66 299 ALA A C 1
ATOM 2148 O O . ALA A 1 299 ? 2.551 -4.778 26.667 1.00 34.66 299 ALA A O 1
ATOM 2149 N N . GLN A 1 300 ? 1.328 -5.402 24.893 1.00 41.47 300 GLN A N 1
ATOM 2150 C CA . GLN A 1 300 ? 1.554 -4.175 24.135 1.00 41.47 300 GLN A CA 1
ATOM 2151 C C . GLN A 1 300 ? 0.751 -3.038 24.769 1.00 41.47 300 GLN A C 1
ATOM 2153 O O . GLN A 1 300 ? -0.369 -2.725 24.375 1.00 41.47 300 GLN A O 1
ATOM 2158 N N . SER A 1 301 ? 1.315 -2.461 25.824 1.00 34.22 301 SER A N 1
ATOM 2159 C CA . SER A 1 301 ? 1.026 -1.103 26.242 1.00 34.22 301 SER A CA 1
ATOM 2160 C C . SER A 1 301 ? 1.592 -0.164 25.183 1.00 34.22 301 SER A C 1
ATOM 2162 O O . SER A 1 301 ? 2.764 -0.277 24.831 1.00 34.22 301 SER A O 1
ATOM 2164 N N . LEU A 1 302 ? 0.720 0.707 24.683 1.00 45.81 302 LEU A N 1
ATOM 2165 C CA . LEU A 1 302 ? 0.994 1.980 24.017 1.00 45.81 302 LEU A CA 1
ATOM 2166 C C . LEU A 1 302 ? 2.475 2.373 23.970 1.00 45.81 302 LEU A C 1
ATOM 2168 O O . LEU A 1 302 ? 3.092 2.629 25.004 1.00 45.81 302 LEU A O 1
ATOM 2172 N N . LYS A 1 303 ? 3.003 2.469 22.756 1.00 56.19 303 LYS A N 1
ATOM 2173 C CA . LYS A 1 303 ? 4.281 3.106 22.475 1.00 56.19 303 LYS A CA 1
ATOM 2174 C C . LYS A 1 303 ? 4.006 4.568 22.119 1.00 56.19 303 LYS A C 1
ATOM 2176 O O . LYS A 1 303 ? 3.126 4.849 21.308 1.00 56.19 303 LYS A O 1
ATOM 2181 N N . GLU A 1 304 ? 4.693 5.502 22.766 1.00 53.94 304 GLU A N 1
ATOM 2182 C CA . GLU A 1 304 ? 4.584 6.948 22.524 1.00 53.94 304 GLU A CA 1
ATOM 2183 C C . GLU A 1 304 ? 4.881 7.280 21.043 1.00 53.94 304 GLU A C 1
ATOM 2185 O O . GLU A 1 304 ? 4.344 8.240 20.487 1.00 53.94 304 GLU A O 1
ATOM 2190 N N . SER A 1 305 ? 5.624 6.408 20.350 1.00 54.16 305 SER A N 1
ATOM 2191 C CA . SER A 1 305 ? 5.925 6.522 18.922 1.00 54.16 305 SER A CA 1
ATOM 2192 C C . SER A 1 305 ? 4.679 6.420 18.036 1.00 54.16 305 SER A C 1
ATOM 2194 O O . SER A 1 305 ? 4.610 7.090 17.002 1.00 54.16 305 SER A O 1
ATOM 2196 N N . ASP A 1 306 ? 3.660 5.651 18.433 1.00 60.03 306 ASP A N 1
ATOM 2197 C CA . ASP A 1 306 ? 2.385 5.561 17.706 1.00 60.03 306 ASP A CA 1
ATOM 2198 C C . ASP A 1 306 ? 1.587 6.870 17.790 1.00 60.03 306 ASP A C 1
ATOM 2200 O O . ASP A 1 306 ? 0.798 7.171 16.894 1.00 60.03 306 ASP A O 1
ATOM 2204 N N . PHE A 1 307 ? 1.767 7.646 18.863 1.00 57.72 307 PHE A N 1
ATOM 2205 C CA . PHE A 1 307 ? 1.102 8.935 19.059 1.00 57.72 307 PHE A CA 1
ATOM 2206 C C . PHE A 1 307 ? 1.739 10.028 18.203 1.00 57.72 307 PHE A C 1
ATOM 2208 O O . PHE A 1 307 ? 1.035 10.723 17.471 1.00 57.72 307 PHE A O 1
ATOM 2215 N N . VAL A 1 308 ? 3.068 10.142 18.232 1.00 55.25 308 VAL A N 1
ATOM 2216 C CA . VAL A 1 308 ? 3.797 11.146 17.440 1.00 55.25 308 VAL A CA 1
ATOM 2217 C C . VAL A 1 308 ? 3.521 10.969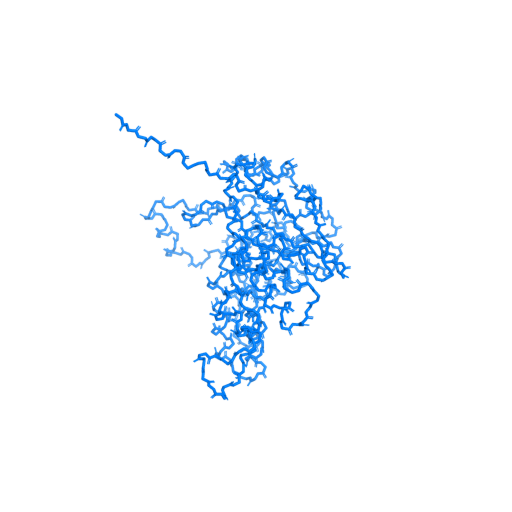 15.939 1.00 55.25 308 VAL A C 1
ATOM 2219 O O . VAL A 1 308 ? 3.354 11.939 15.204 1.00 55.25 308 VAL A O 1
ATOM 2222 N N . GLN A 1 309 ? 3.356 9.723 15.490 1.00 58.06 309 GLN A N 1
ATOM 2223 C CA . GLN A 1 309 ? 2.991 9.391 14.111 1.00 58.06 309 GLN A CA 1
ATOM 2224 C C . GLN A 1 309 ? 1.538 9.733 13.728 1.00 58.06 309 GLN A C 1
ATOM 2226 O O . GLN A 1 309 ? 1.217 9.781 12.541 1.00 58.06 309 GLN A O 1
ATOM 2231 N N . ALA A 1 310 ? 0.650 9.969 14.695 1.00 61.84 310 ALA A N 1
ATOM 2232 C CA . ALA A 1 310 ? -0.742 10.354 14.461 1.00 61.84 310 ALA A CA 1
ATOM 2233 C C . ALA A 1 310 ? -0.951 11.878 14.403 1.00 61.84 310 ALA A C 1
ATOM 2235 O O . ALA A 1 310 ? -1.911 12.341 13.782 1.00 61.84 310 ALA A O 1
ATOM 2236 N N . LEU A 1 311 ? -0.026 12.657 14.979 1.00 59.56 311 LEU A N 1
ATOM 2237 C CA . LEU A 1 311 ? -0.040 14.125 14.976 1.00 59.56 311 LEU A CA 1
ATOM 2238 C C . LEU A 1 311 ? -0.292 14.791 13.600 1.00 59.56 311 LEU A C 1
ATOM 2240 O O . LEU A 1 311 ? -1.090 15.734 13.559 1.00 59.56 311 LEU A O 1
ATOM 2244 N N . PRO A 1 312 ? 0.272 14.306 12.471 1.00 58.00 312 PRO A N 1
ATOM 2245 C CA . PRO A 1 312 ? 0.027 14.910 11.159 1.00 58.00 312 PRO A CA 1
ATOM 2246 C C . PRO A 1 312 ? -1.436 14.942 10.726 1.00 58.00 312 PRO A C 1
ATOM 2248 O O . PRO A 1 312 ? -1.837 15.812 9.957 1.00 58.00 312 PRO A O 1
ATOM 2251 N N . LEU A 1 313 ? -2.231 13.984 11.197 1.00 59.25 313 LEU A N 1
ATOM 2252 C CA . LEU A 1 313 ? -3.606 13.781 10.743 1.00 59.25 313 LEU A CA 1
ATOM 2253 C C . LEU A 1 313 ? -4.621 14.449 11.666 1.00 59.25 313 LEU A C 1
ATOM 2255 O O . LEU A 1 313 ? -5.731 14.761 11.245 1.00 59.25 313 LEU A O 1
ATOM 2259 N N . VAL A 1 314 ? -4.234 14.706 12.915 1.00 57.59 314 VAL A N 1
ATOM 2260 C CA . VAL A 1 314 ? -5.091 15.367 13.909 1.00 57.59 314 VAL A CA 1
ATOM 2261 C C . VAL A 1 314 ? -4.907 16.890 13.925 1.00 57.59 314 VAL A C 1
ATOM 2263 O O . VAL A 1 314 ? -5.786 17.603 14.401 1.00 57.59 314 VAL A O 1
ATOM 2266 N N . ALA A 1 315 ? -3.796 17.407 13.383 1.00 58.94 315 ALA A N 1
ATOM 2267 C CA . ALA A 1 315 ? -3.502 18.843 13.312 1.00 58.94 315 ALA A CA 1
ATOM 2268 C C . ALA A 1 315 ? -2.851 19.270 11.970 1.00 58.94 315 ALA A C 1
ATOM 2270 O O . ALA A 1 315 ? -1.782 19.884 11.966 1.00 58.94 315 ALA A O 1
ATOM 2271 N N . PRO A 1 316 ? -3.486 19.003 10.812 1.00 56.50 316 PRO A N 1
ATOM 2272 C CA . PRO A 1 316 ? -2.851 19.109 9.490 1.00 56.50 316 PRO A CA 1
ATOM 2273 C C . PRO A 1 316 ? -2.401 20.528 9.101 1.00 56.50 316 PRO A C 1
ATOM 2275 O O . PRO A 1 316 ? -1.415 20.686 8.390 1.00 56.50 316 PRO A O 1
ATOM 2278 N N . ALA A 1 317 ? -3.076 21.577 9.583 1.00 54.66 317 ALA A N 1
ATOM 2279 C CA . ALA A 1 317 ? -2.776 22.966 9.212 1.00 54.66 317 ALA A CA 1
ATOM 2280 C C . ALA A 1 317 ? -1.456 23.513 9.799 1.00 54.66 317 ALA A C 1
ATOM 2282 O O . ALA A 1 317 ? -1.031 24.606 9.433 1.00 54.66 317 ALA A O 1
ATOM 2283 N N . GLN A 1 318 ? -0.828 22.791 10.732 1.00 53.69 318 GLN A N 1
ATOM 2284 C CA . GLN A 1 318 ? 0.383 23.225 11.443 1.00 53.69 318 GLN A CA 1
ATOM 2285 C C . GLN A 1 318 ? 1.521 22.204 11.335 1.00 53.69 318 GLN A C 1
ATOM 2287 O O . GLN A 1 318 ? 2.506 22.308 12.064 1.00 53.69 318 GLN A O 1
ATOM 2292 N N . PHE A 1 319 ? 1.387 21.200 10.465 1.00 63.19 319 PHE A N 1
ATOM 2293 C CA . PHE A 1 319 ? 2.177 19.987 10.583 1.00 63.19 319 PHE A CA 1
ATOM 2294 C C . PHE A 1 319 ? 2.937 19.615 9.311 1.00 63.19 319 PHE A C 1
ATOM 2296 O O . PHE A 1 319 ? 2.375 19.546 8.221 1.00 63.19 319 PHE A O 1
ATOM 2303 N N . SER A 1 320 ? 4.214 19.276 9.482 1.00 72.06 320 SER A N 1
ATOM 2304 C CA . SER A 1 320 ? 5.020 18.546 8.507 1.00 72.06 320 SER A CA 1
ATOM 2305 C C . SER A 1 320 ? 5.693 17.365 9.199 1.00 72.06 320 SER A C 1
ATOM 2307 O O . SER A 1 320 ? 5.994 17.425 10.392 1.00 72.06 320 SER A O 1
ATOM 2309 N N . TRP A 1 321 ? 5.978 16.295 8.456 1.00 79.25 321 TRP A N 1
ATOM 2310 C CA . TRP A 1 321 ? 6.751 15.179 9.005 1.00 79.25 321 TRP A CA 1
ATOM 2311 C C . TRP A 1 321 ? 8.106 15.616 9.551 1.00 79.25 321 TRP A C 1
ATOM 2313 O O . TRP A 1 321 ? 8.564 15.065 10.545 1.00 79.25 321 TRP A O 1
ATOM 2323 N N . ASP A 1 322 ? 8.706 16.644 8.950 1.00 82.06 322 ASP A N 1
ATOM 2324 C CA . ASP A 1 322 ? 9.982 17.199 9.388 1.00 82.06 322 ASP A CA 1
ATOM 2325 C C . ASP A 1 322 ? 9.904 17.812 10.791 1.00 82.06 322 ASP A C 1
ATOM 2327 O O . ASP A 1 322 ? 10.856 17.678 11.557 1.00 82.06 322 ASP A O 1
ATOM 2331 N N . ALA A 1 323 ? 8.764 18.406 11.163 1.00 77.56 323 ALA A N 1
ATOM 2332 C CA . ALA A 1 323 ? 8.572 19.020 12.475 1.00 77.56 323 ALA A CA 1
ATOM 2333 C C . ALA A 1 323 ? 8.585 18.003 13.631 1.00 77.56 323 ALA A C 1
ATOM 2335 O O . ALA A 1 323 ? 8.957 18.365 14.744 1.00 77.56 323 ALA A O 1
ATOM 2336 N N . VAL A 1 324 ? 8.226 16.737 13.378 1.00 76.56 324 VAL A N 1
ATOM 2337 C CA . VAL A 1 324 ? 8.172 15.686 14.415 1.00 76.56 324 VAL A CA 1
ATOM 2338 C C . VAL A 1 324 ? 9.320 14.691 14.379 1.00 76.56 324 VAL A C 1
ATOM 2340 O O . VAL A 1 324 ? 9.361 13.798 15.219 1.00 76.56 324 VAL A O 1
ATOM 2343 N N . ARG A 1 325 ? 10.264 14.800 13.435 1.00 84.56 325 ARG A N 1
ATOM 2344 C CA . ARG A 1 325 ? 11.366 13.824 13.315 1.00 84.56 325 ARG A CA 1
ATOM 2345 C C . ARG A 1 325 ? 12.153 13.676 14.610 1.00 84.56 325 ARG A C 1
ATOM 2347 O O . ARG A 1 325 ? 12.390 12.555 15.041 1.00 84.56 325 ARG A O 1
ATOM 2354 N N . GLN A 1 326 ? 12.532 14.798 15.223 1.00 84.50 326 GLN A N 1
ATOM 2355 C CA . GLN A 1 326 ? 13.333 14.794 16.449 1.00 84.50 326 GLN A CA 1
ATOM 2356 C C . GLN A 1 326 ? 12.571 14.179 17.625 1.00 84.50 326 GLN A C 1
ATOM 2358 O O . GLN A 1 326 ? 13.121 13.344 18.336 1.00 84.50 326 GLN A O 1
ATOM 2363 N N . GLU A 1 327 ? 11.298 14.547 17.797 1.00 80.12 327 GLU A N 1
ATOM 2364 C CA . GLU A 1 327 ? 10.442 13.973 18.840 1.00 80.12 327 GLU A CA 1
ATOM 2365 C C . GLU A 1 327 ? 10.265 12.466 18.621 1.00 80.12 327 GLU A C 1
ATOM 2367 O O . GLU A 1 327 ? 10.524 11.681 19.525 1.00 80.12 327 GLU A O 1
ATOM 2372 N N . LEU A 1 328 ? 9.940 12.045 17.394 1.00 80.81 328 LEU A N 1
ATOM 2373 C CA . LEU A 1 328 ? 9.739 10.638 17.058 1.00 80.81 328 LEU A CA 1
ATOM 2374 C C . LEU A 1 328 ? 11.009 9.800 17.263 1.00 80.81 328 LEU A C 1
ATOM 2376 O O . LEU A 1 328 ? 10.927 8.677 17.760 1.00 80.81 328 LEU A O 1
ATOM 2380 N N . ALA A 1 329 ? 12.177 10.329 16.887 1.00 83.69 329 ALA A N 1
ATOM 2381 C CA . ALA A 1 329 ? 13.456 9.666 17.115 1.00 83.69 329 ALA A CA 1
ATOM 2382 C C . ALA A 1 329 ? 13.732 9.489 18.613 1.00 83.69 329 ALA A C 1
ATOM 2384 O O . ALA A 1 329 ? 14.002 8.369 19.048 1.00 83.69 329 ALA A O 1
ATOM 2385 N N . ALA A 1 330 ? 13.576 10.553 19.409 1.00 79.69 330 ALA A N 1
ATOM 2386 C CA . ALA A 1 330 ? 13.739 10.499 20.861 1.00 79.69 330 ALA A CA 1
ATOM 2387 C C . ALA A 1 330 ? 12.778 9.489 21.509 1.00 79.69 330 ALA A C 1
ATOM 2389 O O . ALA A 1 330 ? 13.155 8.768 22.434 1.00 79.69 330 ALA A O 1
ATOM 2390 N N . THR A 1 331 ? 11.555 9.383 20.990 1.00 76.62 331 THR A N 1
ATOM 2391 C CA . THR A 1 331 ? 10.593 8.387 21.449 1.00 76.62 331 THR A CA 1
ATOM 2392 C C . THR A 1 331 ? 11.032 6.956 21.133 1.00 76.62 331 THR A C 1
ATOM 2394 O O . THR A 1 331 ? 11.002 6.101 22.018 1.00 76.62 331 THR A O 1
ATOM 2397 N N . PHE A 1 332 ? 11.479 6.667 19.905 1.00 78.56 332 PHE A N 1
ATOM 2398 C CA . PHE A 1 332 ? 11.990 5.333 19.571 1.00 78.56 332 PHE A CA 1
ATOM 2399 C C . PHE A 1 332 ? 13.240 4.970 20.385 1.00 78.56 332 PHE A C 1
ATOM 2401 O O . PHE A 1 332 ? 13.367 3.821 20.808 1.00 78.56 332 PHE A O 1
ATOM 2408 N N . GLU A 1 333 ? 14.119 5.936 20.660 1.00 82.44 333 GLU A N 1
ATOM 2409 C CA . GLU A 1 333 ? 15.267 5.764 21.558 1.00 82.44 333 GLU A CA 1
ATOM 2410 C C . GLU A 1 333 ? 14.800 5.360 22.969 1.00 82.44 333 GLU A C 1
ATOM 2412 O O . GLU A 1 333 ? 15.229 4.333 23.499 1.00 82.44 333 GLU A O 1
ATOM 2417 N N . GLY A 1 334 ? 13.848 6.106 23.546 1.00 74.12 334 GLY A N 1
ATOM 2418 C CA . GLY A 1 334 ? 13.263 5.822 24.863 1.00 74.12 334 GLY A CA 1
ATOM 2419 C C . GLY A 1 334 ? 12.531 4.476 24.945 1.00 74.12 334 GLY A C 1
ATOM 2420 O O . GLY A 1 334 ? 12.507 3.839 25.997 1.00 74.12 334 GLY A O 1
ATOM 2421 N N . GLU A 1 335 ? 11.992 3.993 23.825 1.00 75.06 335 GLU A N 1
ATOM 2422 C CA . GLU A 1 335 ? 11.351 2.679 23.697 1.00 75.06 335 GLU A CA 1
ATOM 2423 C C . GLU A 1 335 ? 12.335 1.519 23.459 1.00 75.06 335 GLU A C 1
ATOM 2425 O O . GLU A 1 335 ? 11.902 0.388 23.192 1.00 75.06 335 GLU A O 1
ATOM 2430 N N . GLY A 1 336 ? 13.643 1.786 23.532 1.00 77.44 336 GLY A N 1
ATOM 2431 C CA . GLY A 1 336 ? 14.697 0.795 23.339 1.00 77.44 336 GLY A CA 1
ATOM 2432 C C . GLY A 1 336 ? 14.880 0.373 21.881 1.00 77.44 336 GLY A C 1
ATOM 2433 O O . GLY A 1 336 ? 15.221 -0.781 21.628 1.00 77.44 336 GLY A O 1
ATOM 2434 N N . ARG A 1 337 ? 14.622 1.280 20.928 1.00 77.88 337 ARG A N 1
ATOM 2435 C CA . ARG A 1 337 ? 14.799 1.082 19.475 1.00 77.88 337 ARG A CA 1
ATOM 2436 C C . ARG A 1 337 ? 15.755 2.119 18.864 1.00 77.88 337 ARG A C 1
ATOM 2438 O O . ARG A 1 337 ? 15.369 2.846 17.939 1.00 77.88 337 ARG A O 1
ATOM 2445 N N . PRO A 1 338 ? 17.003 2.207 19.355 1.00 82.50 338 PRO A N 1
ATOM 2446 C CA . PRO A 1 338 ? 17.977 3.210 18.916 1.00 82.50 338 PRO A CA 1
ATOM 2447 C C . PRO A 1 338 ? 18.370 3.090 17.437 1.00 82.50 338 PRO A C 1
ATOM 2449 O O . PRO A 1 338 ? 18.839 4.033 16.802 1.00 82.50 338 PRO A O 1
ATOM 2452 N N . GLU A 1 339 ? 18.200 1.918 16.833 1.00 81.88 339 GLU A N 1
ATOM 2453 C CA . GLU A 1 339 ? 18.358 1.713 15.396 1.00 81.88 339 GLU A CA 1
ATOM 2454 C C . GLU A 1 339 ? 17.308 2.470 14.570 1.00 81.88 339 GLU A C 1
ATOM 2456 O O . GLU A 1 339 ? 17.644 3.030 13.528 1.00 81.88 339 GLU A O 1
ATOM 2461 N N . ILE A 1 340 ? 16.064 2.555 15.054 1.00 82.69 340 ILE A N 1
ATOM 2462 C CA . ILE A 1 340 ? 14.982 3.287 14.381 1.00 82.69 340 ILE A CA 1
ATOM 2463 C C . ILE A 1 340 ? 15.125 4.791 14.625 1.00 82.69 340 ILE A C 1
ATOM 2465 O O . ILE A 1 340 ? 14.911 5.579 13.707 1.00 82.69 340 ILE A O 1
ATOM 2469 N N . ALA A 1 341 ? 15.553 5.193 15.824 1.00 84.44 341 ALA A N 1
ATOM 2470 C CA . ALA A 1 341 ? 15.870 6.588 16.124 1.00 84.44 341 ALA A CA 1
ATOM 2471 C C . ALA A 1 341 ? 16.940 7.135 15.162 1.00 84.44 341 ALA A C 1
ATOM 2473 O O . ALA A 1 341 ? 16.688 8.093 14.430 1.00 84.44 341 ALA A O 1
ATOM 2474 N N . ARG A 1 342 ? 18.077 6.433 15.039 1.00 86.38 342 ARG A N 1
ATOM 2475 C CA . ARG A 1 342 ? 19.156 6.793 14.099 1.00 86.38 342 ARG A CA 1
ATOM 2476 C C . ARG A 1 342 ? 18.708 6.835 12.639 1.00 86.38 342 ARG A C 1
ATOM 2478 O O . ARG A 1 342 ? 19.238 7.622 11.863 1.00 86.38 342 ARG A O 1
ATOM 2485 N N . TRP A 1 343 ? 17.755 5.988 12.251 1.00 86.50 343 TRP A N 1
ATOM 2486 C CA . TRP A 1 343 ? 17.162 6.007 10.911 1.00 86.50 343 TRP A CA 1
ATOM 2487 C C . TRP A 1 343 ? 16.332 7.265 10.637 1.00 86.50 343 TRP A C 1
ATOM 2489 O O . TRP A 1 343 ? 16.269 7.737 9.499 1.00 86.50 343 TRP A O 1
ATOM 2499 N N . ILE A 1 344 ? 15.645 7.783 11.652 1.00 86.62 344 ILE A N 1
ATOM 2500 C CA . ILE A 1 344 ? 14.810 8.981 11.532 1.00 86.62 344 ILE A CA 1
ATOM 2501 C C . ILE A 1 344 ? 15.667 10.248 11.482 1.00 86.62 344 ILE A C 1
ATOM 2503 O O . ILE A 1 344 ? 15.338 11.166 10.730 1.00 86.62 344 ILE A O 1
ATOM 2507 N N . GLU A 1 345 ? 16.741 10.292 12.271 1.00 83.69 345 GLU A N 1
ATOM 2508 C CA . GLU A 1 345 ? 17.645 11.446 12.386 1.00 83.69 345 GLU A CA 1
ATOM 2509 C C . GLU A 1 345 ? 18.551 11.647 11.169 1.00 83.69 345 GLU A C 1
ATOM 2511 O O . GLU A 1 345 ? 19.131 12.721 11.006 1.00 83.69 345 GLU A O 1
ATOM 2516 N N . SER A 1 346 ? 18.690 10.616 10.337 1.00 73.75 346 SER A N 1
ATOM 2517 C CA . SER A 1 346 ? 19.584 10.615 9.185 1.00 73.75 346 SER A CA 1
ATOM 2518 C C . SER A 1 346 ? 18.952 11.090 7.889 1.00 73.75 346 SER A C 1
ATOM 2520 O O . SER A 1 346 ? 19.672 11.781 7.145 1.00 73.75 346 SER A O 1
#

Sequence (346 aa):
MAMLVHLLACPVTLCPAARLIESRGVAPAPRGLGALEAVLRLQPGMRALEPDARQGLHPLMVPLAASERDGEVSGVLLLPGAVRADPSRFVPVATVGSAGGAPGTALRPLGETCAAAAKRIVVEMDVADAPATDAAVAAAAAEGVAYARGEASAPLGGRAGAAPPSLAAFCILNVGPFADLYESLAAQHFARGDTASALVTCERAQRAFDDWGLPFAVHASLHAQLGRDAEARDVARVALSKPLWSLGAFGAPECLARLAELAQYEPPRPSREWYGAVRHIDGGGGSIRARASEMGLPAQSLKESDFVQALPLVAPAQFSWDAVRQELAATFEGEGRPEIARWIES

Foldseek 3Di:
DDDDPPPPDDPPPDDQLQVVVVVLVQDHDFQQLQLLLQLQVQQPQKAADGQPPCFLAALQWGFGIAGNPPRKTWTWGFDCDDDDPDHTDIFTWIWFDAPQDRTHLAIEGCFRGNLLSSLLSLLVCLVVVHPCSVVSQVSSVVSVNHDDRCPQQDAPPNDPPHGRDDSLVCSVVPRHDGLVSLLVQLVVCVVVVNNVVSLVSLVVSCVSCVLALQSLLSNLVSCVVVVNLVSSLVSLLSSLLHQLSRNRNCLHQVSQLVSLVSVVQPPSADDLVSNVVSNVPVPPCPPVQVVCVVVVNPRDDDQVLSVLSSVCSRPVVVDGSVVSLQVNLVSCVVVVNNSSSVSSVD

Secondary structure (DSSP, 8-state):
---------------HHHHHHHHHTSSPPPTTHHHHHHHHHHSTTEEE--TT--TTS-TTEEEEEEETTT-PEEEEEEE---SSSS-SEEEEEEEEE-TTS-EEEEEEES-SSHHHHHHHHHHHHHHTT-TTHHHHHHHHHHTT----TTGGGSPGGG-TTPPPPPHHHHHHHHT---HHHHHHHHHHHHHTT-HHHHHHHHHHHHHHSTT-SHHHHHHHHHHHHTT-HHHHHHHHHHHHTS-GGGGGGGGSHHHHHHHHHHTT-SSSS--HHHHHHHHH--TT-TTHHHHHHHTT-------HHHHHTTHHHHSGGG--HHHHHHHHHHHHHHTT-HHHHHHHH-

Organism: Diacronema lutheri (NCBI:txid2081491)

pLDDT: mean 77.93, std 20.36, range [27.39, 97.62]